Protein AF-A0AAP9HE63-F1 (afdb_monomer)

Solvent-accessible surface area (backbone atoms only — not comparable to full-atom values): 11074 Å² total; per-residue (Å²): 97,45,62,69,58,48,50,55,53,53,49,64,60,42,59,78,78,47,55,75,67,57,44,49,53,55,48,49,55,55,49,51,60,37,47,55,36,36,74,74,71,40,53,52,42,56,36,47,59,72,74,55,56,69,71,56,54,54,48,52,54,28,57,76,70,71,46,82,78,67,48,73,44,79,40,58,64,86,59,75,92,59,86,77,54,71,68,58,52,54,51,49,62,72,43,40,70,57,54,52,52,54,50,50,52,55,50,50,56,51,50,51,52,53,49,52,55,49,50,53,54,51,49,30,51,47,33,29,54,49,10,48,51,33,45,70,48,18,64,53,35,45,74,74,70,66,35,63,66,63,20,53,52,36,35,51,52,10,51,54,35,26,50,53,12,51,55,44,50,51,51,52,53,52,50,54,50,50,41,59,72,70,64,66,41,69,66,59,55,47,44,65,73,46,32,39,84,40,79,40,82,129

Sequence (202 aa):
MNKKQFCTLLENELRLYLSSEEVYKTLNFFKEMIDDRVDEGLSEEQAVSQLGNIDDIVGQILDEHNIKKRQKKLVWRFIPQKTPSAANIIIAILLFPIWITIFSLVASFFLVFISLIFSLVVSVIAFFVGGIALILKAPFYLIYEKNIAYCLDTLGFGFIITGIGLIGIYYLLKSLKKVRKNGWSFKKMFVKVFKKEVYINE

Mean predicted aligned error: 14.4 Å

Radius of gyration: 32.63 Å; Cα contacts (8 Å, |Δi|>4): 141; chains: 1; bounding box: 73×29×93 Å

Foldseek 3Di:
DALVVLLVVLLVQCVVWDDPVVNVVVSVVLSVQLVVVVVVPDHRVVSVVVVPDSVVVSVVVCVVVVHDRFDWDWDFPPDDPDDDDPVVVVVCVVCVVVVVVVVVVVVVVVVVVVVVVVVLVVVLVCLQVVLVVLCVCLVVCCVPVVDPVSSVVSPVSSVVSNVSSVVSVVVVVVVVVVCVVVVVDVVVVCSVVTIDIDTDDD

Organism: NCBI:txid29391

Structure (mmCIF, N/CA/C/O backbone):
data_AF-A0AAP9HE63-F1
#
_entry.id   AF-A0AAP9HE63-F1
#
loop_
_atom_site.group_PDB
_atom_site.id
_atom_site.type_symbol
_atom_site.label_atom_id
_atom_site.label_alt_id
_atom_site.label_comp_id
_atom_site.label_asym_id
_atom_site.label_entity_id
_atom_site.label_seq_id
_atom_site.pdbx_PDB_ins_code
_atom_site.Cartn_x
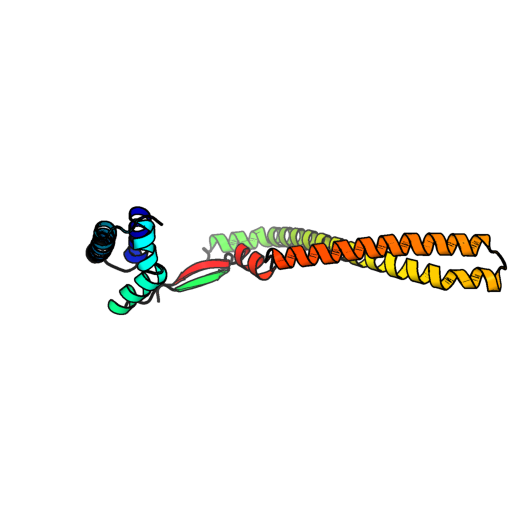_atom_site.Cartn_y
_atom_site.Cartn_z
_atom_site.occupancy
_atom_site.B_iso_or_equiv
_atom_site.auth_seq_id
_atom_site.auth_comp_id
_atom_site.auth_asym_id
_atom_site.auth_atom_id
_atom_site.pdbx_PDB_model_num
ATOM 1 N N . MET A 1 1 ? 5.085 0.912 33.089 1.00 80.56 1 MET A N 1
ATOM 2 C CA . MET A 1 1 ? 3.745 1.495 33.315 1.00 80.56 1 MET A CA 1
ATOM 3 C C . MET A 1 1 ? 3.613 1.680 34.808 1.00 80.56 1 MET A C 1
ATOM 5 O O . MET A 1 1 ? 4.000 0.760 35.511 1.00 80.56 1 MET A O 1
ATOM 9 N N . ASN A 1 2 ? 3.165 2.842 35.281 1.00 87.00 2 ASN A N 1
ATOM 10 C CA . ASN A 1 2 ? 3.036 3.069 36.724 1.00 87.00 2 ASN A CA 1
ATOM 11 C C . ASN A 1 2 ? 1.706 2.521 37.267 1.00 87.00 2 ASN A C 1
ATOM 13 O O . ASN A 1 2 ? 0.801 2.176 36.495 1.00 87.00 2 ASN A O 1
ATOM 17 N N . LYS A 1 3 ? 1.570 2.476 38.594 1.00 86.38 3 LYS A N 1
ATOM 18 C CA . LYS A 1 3 ? 0.388 1.932 39.277 1.00 86.38 3 LYS A CA 1
ATOM 19 C C . LYS A 1 3 ? -0.911 2.614 38.843 1.00 86.38 3 LYS A C 1
ATOM 21 O O . LYS A 1 3 ? -1.901 1.961 38.517 1.00 86.38 3 LYS A O 1
ATOM 26 N N . LYS A 1 4 ? -0.901 3.948 38.773 1.00 87.19 4 LYS A N 1
ATOM 27 C CA . LYS A 1 4 ? -2.078 4.745 38.393 1.00 87.19 4 LYS A CA 1
ATOM 28 C C . LYS A 1 4 ? -2.534 4.449 36.961 1.00 87.19 4 LYS A C 1
ATOM 30 O O . LYS A 1 4 ? -3.732 4.314 36.716 1.00 87.19 4 LYS A O 1
ATOM 35 N N . GLN A 1 5 ? -1.591 4.339 36.025 1.00 87.50 5 GLN A N 1
ATOM 36 C CA . GLN A 1 5 ? -1.863 3.988 34.631 1.00 87.50 5 GLN A CA 1
ATOM 37 C C . GLN A 1 5 ? -2.448 2.580 34.517 1.00 87.50 5 GLN A C 1
ATOM 39 O O . GLN A 1 5 ? -3.432 2.407 33.805 1.00 87.50 5 GLN A O 1
ATOM 44 N N . PHE A 1 6 ? -1.896 1.608 35.251 1.00 89.38 6 PHE A N 1
ATOM 45 C CA . PHE A 1 6 ? -2.408 0.237 35.274 1.00 89.38 6 PHE A CA 1
ATOM 46 C C . PHE A 1 6 ? -3.862 0.182 35.760 1.00 89.38 6 PHE A C 1
ATOM 48 O O . PHE A 1 6 ? -4.725 -0.302 35.032 1.00 89.38 6 PHE A O 1
ATOM 55 N N . CYS A 1 7 ? -4.159 0.754 36.934 1.00 88.25 7 CYS A N 1
ATOM 56 C CA . CYS A 1 7 ? -5.517 0.758 37.487 1.00 88.25 7 CYS A CA 1
ATOM 57 C C . CYS A 1 7 ? -6.516 1.466 36.562 1.00 88.25 7 CYS A C 1
ATOM 59 O O . CYS A 1 7 ? -7.615 0.967 36.355 1.00 88.25 7 CYS A O 1
ATOM 61 N N . THR A 1 8 ? -6.122 2.593 35.957 1.00 89.69 8 THR A N 1
ATOM 62 C CA . THR A 1 8 ? -6.993 3.332 35.026 1.00 89.69 8 THR A CA 1
ATOM 63 C C . THR A 1 8 ? -7.317 2.504 33.779 1.00 89.69 8 THR A C 1
ATOM 65 O O . THR A 1 8 ? -8.440 2.534 33.282 1.00 89.69 8 THR A O 1
ATOM 68 N N . LEU A 1 9 ? -6.339 1.773 33.236 1.00 88.19 9 LEU A N 1
ATOM 69 C CA . LEU A 1 9 ? -6.561 0.907 32.076 1.00 88.19 9 LEU A CA 1
ATOM 70 C C . LEU A 1 9 ? -7.445 -0.292 32.432 1.00 88.19 9 LEU A C 1
ATOM 72 O O . LEU A 1 9 ? -8.407 -0.559 31.716 1.00 88.19 9 LEU A O 1
ATOM 76 N N . LEU A 1 10 ? -7.169 -0.950 33.560 1.00 89.00 10 LEU A N 1
ATOM 77 C CA . LEU A 1 10 ? -7.945 -2.093 34.038 1.00 89.00 10 LEU A CA 1
ATOM 78 C C . LEU A 1 10 ? -9.408 -1.709 34.329 1.00 89.00 10 LEU A C 1
ATOM 80 O O . LEU A 1 10 ? -10.325 -2.418 33.923 1.00 89.00 10 LEU A O 1
ATOM 84 N N . GLU A 1 11 ? -9.639 -0.549 34.950 1.00 89.88 11 GLU A N 1
ATOM 85 C CA . GLU A 1 11 ? -10.981 -0.008 35.206 1.00 89.88 11 GLU A CA 1
ATOM 86 C C . GLU A 1 11 ? -11.766 0.204 33.906 1.00 89.88 11 GLU A C 1
ATOM 88 O O . GLU A 1 11 ? -12.917 -0.222 33.786 1.00 89.88 11 GLU A O 1
ATOM 93 N N . ASN A 1 12 ? -11.136 0.849 32.919 1.00 87.00 12 ASN A N 1
ATOM 94 C CA . ASN A 1 12 ? -11.773 1.157 31.641 1.00 87.00 12 ASN A CA 1
ATOM 95 C C . ASN A 1 12 ? -12.180 -0.102 30.870 1.00 87.00 12 ASN A C 1
ATOM 97 O O . ASN A 1 12 ? -13.211 -0.090 30.194 1.00 87.00 12 ASN A O 1
ATOM 101 N N . GLU A 1 13 ? -11.392 -1.175 30.955 1.00 84.94 13 GLU A N 1
ATOM 102 C CA . GLU A 1 13 ? -11.731 -2.439 30.304 1.00 84.94 13 GLU A CA 1
ATOM 103 C C . GLU A 1 13 ? -12.827 -3.205 31.048 1.00 84.94 13 GLU A C 1
ATOM 105 O O . GLU A 1 13 ? -13.798 -3.625 30.417 1.00 84.94 13 GLU A O 1
ATOM 110 N N . LEU A 1 14 ? -12.723 -3.347 32.374 1.00 86.25 14 LEU A N 1
ATOM 111 C CA . LEU A 1 14 ? -13.665 -4.148 33.166 1.00 86.25 14 LEU A CA 1
ATOM 112 C C . LEU A 1 14 ? -15.054 -3.508 33.278 1.00 86.25 14 LEU A C 1
ATOM 114 O O . LEU A 1 14 ? -16.059 -4.221 33.269 1.00 86.25 14 LEU A O 1
ATOM 118 N N . ARG A 1 15 ? -15.147 -2.172 33.300 1.00 86.44 15 ARG A N 1
ATOM 119 C CA . ARG A 1 15 ? -16.428 -1.443 33.393 1.00 86.44 15 ARG A CA 1
ATOM 120 C C . ARG A 1 15 ? -17.366 -1.685 32.204 1.00 86.44 15 ARG A C 1
ATOM 122 O O . ARG A 1 15 ? -18.558 -1.398 32.283 1.00 86.44 15 ARG A O 1
ATOM 129 N N . LEU A 1 16 ? -16.852 -2.208 31.090 1.00 80.81 16 LEU A N 1
ATOM 130 C CA . LEU A 1 16 ? -17.667 -2.596 29.933 1.00 80.81 16 LEU A CA 1
ATOM 131 C C . LEU A 1 16 ? -18.453 -3.901 30.150 1.00 80.81 16 LEU A C 1
ATOM 133 O O . LEU A 1 16 ? -19.354 -4.195 29.353 1.00 80.81 16 LEU A O 1
ATOM 137 N N . TYR A 1 17 ? -18.096 -4.669 31.183 1.00 78.75 17 TYR A N 1
ATOM 138 C CA . TYR A 1 17 ? -18.541 -6.044 31.397 1.00 78.75 17 TYR A CA 1
ATOM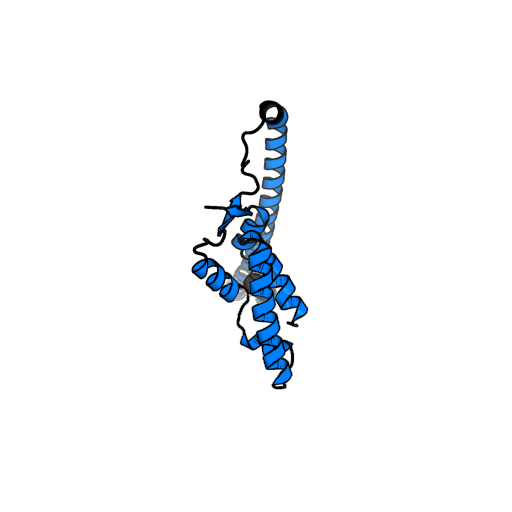 139 C C . TYR A 1 17 ? -19.108 -6.296 32.800 1.00 78.75 17 TYR A C 1
ATOM 141 O O . TYR A 1 17 ? -20.123 -6.977 32.904 1.00 78.75 17 TYR A O 1
ATOM 149 N N . LEU A 1 18 ? -18.484 -5.752 33.850 1.00 83.38 18 LEU A N 1
ATOM 150 C CA . LEU A 1 18 ? -18.857 -5.985 35.250 1.00 83.38 18 LEU A CA 1
ATOM 151 C C . LEU A 1 18 ? -19.574 -4.777 35.872 1.00 83.38 18 LEU A C 1
ATOM 153 O O . LEU A 1 18 ? -19.523 -3.654 35.358 1.00 83.38 18 LEU A O 1
ATOM 157 N N . SER A 1 19 ? -20.235 -5.009 37.007 1.00 85.12 19 SER A N 1
ATOM 158 C CA . SER A 1 19 ? -20.841 -3.944 37.811 1.00 85.12 19 SER A CA 1
ATOM 159 C C . SER A 1 19 ? -19.778 -3.042 38.458 1.00 85.12 19 SER 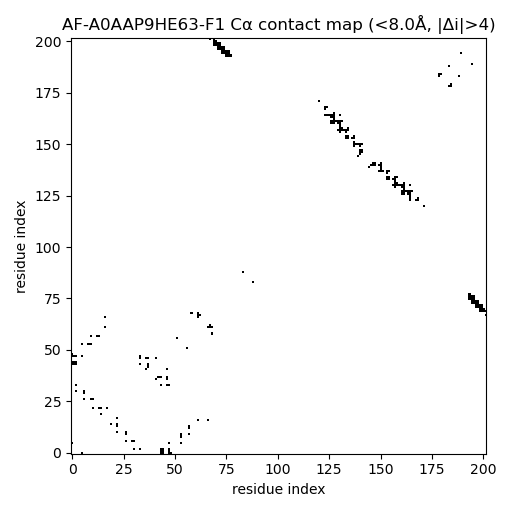A C 1
ATOM 161 O O . SER A 1 19 ? -18.650 -3.462 38.710 1.00 85.12 19 SER A O 1
ATOM 163 N N . SER A 1 20 ? -20.131 -1.791 38.779 1.00 84.81 20 SER A N 1
ATOM 164 C CA . SER A 1 20 ? -19.199 -0.845 39.420 1.00 84.81 20 SER A CA 1
ATOM 165 C C . SER A 1 20 ? -18.621 -1.365 40.743 1.00 84.81 20 SER A C 1
ATOM 167 O O . SER A 1 20 ? -17.493 -1.026 41.092 1.00 84.81 20 SER A O 1
ATOM 169 N N . GLU A 1 21 ? -19.387 -2.176 41.480 1.00 85.44 21 GLU A N 1
ATOM 170 C CA . GLU A 1 21 ? -18.950 -2.758 42.751 1.00 85.44 21 GLU A CA 1
ATOM 171 C C . GLU A 1 21 ? -17.870 -3.827 42.542 1.00 85.44 21 GLU A C 1
ATOM 173 O O . GLU A 1 21 ? -16.843 -3.806 43.218 1.00 85.44 21 GLU A O 1
ATOM 178 N N . GLU A 1 22 ? -18.070 -4.731 41.581 1.00 85.12 22 GLU A N 1
ATOM 179 C CA . GLU A 1 22 ? -17.089 -5.769 41.248 1.00 85.12 22 GLU A CA 1
ATOM 180 C C . GLU A 1 22 ? -15.800 -5.156 40.703 1.00 85.12 22 GLU A C 1
ATOM 182 O O . GLU A 1 22 ? -14.718 -5.503 41.168 1.00 85.12 22 GLU A O 1
ATOM 187 N N . VAL A 1 23 ? -15.909 -4.168 39.806 1.00 88.31 23 VAL A N 1
ATOM 188 C CA . VAL A 1 23 ? -14.747 -3.438 39.276 1.00 88.31 23 VAL A CA 1
ATOM 189 C C . VAL A 1 23 ? -13.927 -2.819 40.409 1.00 88.31 23 VAL A C 1
ATOM 191 O O . VAL A 1 23 ? -12.703 -2.934 40.412 1.00 88.31 23 VAL A O 1
ATOM 194 N N . TYR A 1 24 ? -14.579 -2.198 41.397 1.00 88.75 24 TYR A N 1
ATOM 195 C CA . TYR A 1 24 ? -13.884 -1.605 42.540 1.00 88.75 24 TYR A CA 1
ATOM 196 C C . TYR A 1 24 ? -13.158 -2.658 43.388 1.00 88.75 24 TYR A C 1
ATOM 198 O O . TYR A 1 24 ? -12.002 -2.447 43.760 1.00 88.75 24 TYR A O 1
ATOM 206 N N . LYS A 1 25 ? -13.797 -3.808 43.648 1.00 88.31 25 LYS A N 1
ATOM 207 C CA . LYS A 1 25 ? -13.179 -4.924 44.384 1.00 88.31 25 LYS A CA 1
ATOM 208 C C . LYS A 1 25 ? -11.941 -5.451 43.660 1.00 88.31 25 LYS A C 1
ATOM 210 O O . LYS A 1 25 ? -10.885 -5.569 44.278 1.00 88.31 25 LYS A O 1
ATOM 215 N N . THR A 1 26 ? -12.041 -5.694 42.353 1.00 88.25 26 THR A N 1
ATOM 216 C CA . THR A 1 26 ? -10.908 -6.157 41.541 1.00 88.25 26 THR A CA 1
ATOM 217 C C . THR A 1 26 ? -9.775 -5.128 41.528 1.00 88.25 26 THR A C 1
ATOM 219 O O . THR A 1 26 ? -8.616 -5.480 41.731 1.00 88.25 26 THR A O 1
ATOM 222 N N . LEU A 1 27 ? -10.083 -3.840 41.342 1.00 92.12 27 LEU A N 1
ATOM 223 C CA . LEU A 1 27 ? -9.066 -2.785 41.357 1.00 92.12 27 LEU A CA 1
ATOM 224 C C . LEU A 1 27 ? -8.356 -2.687 42.704 1.00 92.12 27 LEU A C 1
ATOM 226 O O . LEU A 1 27 ? -7.140 -2.506 42.721 1.00 92.12 27 LEU A O 1
ATOM 230 N N . ASN A 1 28 ? -9.089 -2.811 43.814 1.00 91.94 28 ASN A N 1
ATOM 231 C CA . ASN A 1 28 ? -8.493 -2.762 45.143 1.00 91.94 28 ASN A CA 1
ATOM 232 C C . ASN A 1 28 ? -7.562 -3.957 45.389 1.00 91.94 28 ASN A C 1
ATOM 234 O O . ASN A 1 28 ? -6.448 -3.753 45.858 1.00 91.94 28 ASN A O 1
ATOM 238 N N . PHE A 1 29 ? -7.957 -5.161 44.962 1.00 90.38 29 PHE A N 1
ATOM 239 C CA . PHE A 1 29 ? -7.108 -6.355 45.033 1.00 90.38 29 PHE A CA 1
ATOM 240 C C . PHE A 1 29 ? -5.768 -6.162 44.306 1.00 90.38 29 PHE A C 1
ATOM 242 O O . PHE A 1 29 ? -4.704 -6.392 44.876 1.00 90.38 29 PHE A O 1
ATOM 249 N N . PHE A 1 30 ? -5.786 -5.674 43.060 1.00 89.75 30 PHE A N 1
ATOM 250 C CA . PHE A 1 30 ? -4.540 -5.413 42.330 1.00 89.75 30 PHE A CA 1
ATOM 251 C C . PHE A 1 30 ? -3.737 -4.254 42.920 1.00 89.75 30 PHE A C 1
ATOM 253 O O . PHE A 1 30 ? -2.512 -4.254 42.833 1.00 89.75 30 PHE A O 1
ATOM 260 N N . LYS A 1 31 ? -4.408 -3.260 43.507 1.00 91.50 31 LYS A N 1
ATOM 261 C CA . LYS A 1 31 ? -3.753 -2.132 44.165 1.00 91.50 31 LYS A CA 1
ATOM 262 C C . LYS A 1 31 ? -2.944 -2.598 45.376 1.00 91.50 31 LYS A C 1
ATOM 264 O O . LYS A 1 31 ? -1.782 -2.218 45.464 1.00 91.50 31 LYS A O 1
ATOM 269 N N . GLU A 1 32 ? -3.541 -3.432 46.225 1.00 90.38 32 GLU A N 1
ATOM 270 C CA . GLU A 1 32 ? -2.882 -4.059 47.379 1.00 90.38 32 GLU A CA 1
ATOM 271 C C . GLU A 1 32 ? -1.711 -4.930 46.923 1.00 90.38 32 GLU A C 1
ATOM 273 O O . GLU A 1 32 ? -0.591 -4.727 47.368 1.00 90.38 32 GLU A O 1
ATOM 278 N N . MET A 1 33 ? -1.910 -5.775 45.906 1.00 89.38 33 MET A N 1
ATOM 279 C CA . MET A 1 33 ? -0.833 -6.622 45.378 1.00 89.38 33 MET A CA 1
ATOM 280 C C . MET A 1 33 ? 0.368 -5.827 44.828 1.00 89.38 33 MET A C 1
ATOM 282 O O . MET A 1 33 ? 1.493 -6.330 44.796 1.00 89.38 33 MET A O 1
ATOM 286 N N . ILE A 1 34 ? 0.132 -4.628 44.285 1.00 89.75 34 ILE A N 1
ATOM 287 C CA . ILE A 1 34 ? 1.203 -3.735 43.822 1.00 89.75 34 ILE A CA 1
ATOM 288 C C . ILE A 1 34 ? 1.884 -3.078 45.020 1.00 89.75 34 ILE A C 1
ATOM 290 O O . ILE A 1 34 ? 3.108 -3.010 45.026 1.00 89.75 34 ILE A O 1
ATOM 294 N N . ASP A 1 35 ? 1.110 -2.617 46.004 1.00 90.88 35 ASP A N 1
ATOM 295 C CA . ASP A 1 35 ? 1.635 -2.004 47.227 1.00 90.88 35 ASP A CA 1
ATOM 296 C C . ASP A 1 35 ? 2.535 -2.973 48.000 1.00 90.88 35 ASP A C 1
ATOM 298 O O . ASP A 1 35 ? 3.666 -2.609 48.301 1.00 90.88 35 ASP A O 1
ATOM 302 N N . ASP A 1 36 ? 2.124 -4.233 48.163 1.00 92.19 36 ASP A N 1
ATOM 303 C CA . ASP A 1 36 ? 2.931 -5.266 48.824 1.00 92.19 36 ASP A CA 1
ATOM 304 C C . ASP A 1 36 ? 4.309 -5.434 48.157 1.00 92.19 36 ASP A C 1
ATOM 306 O O . ASP A 1 36 ? 5.343 -5.501 48.818 1.00 92.19 36 ASP A O 1
ATOM 310 N N . ARG A 1 37 ? 4.356 -5.432 46.819 1.00 87.25 37 ARG A N 1
ATOM 311 C CA . ARG A 1 37 ? 5.618 -5.548 46.064 1.00 87.25 37 ARG A CA 1
ATOM 312 C C . ARG A 1 37 ? 6.479 -4.291 46.145 1.00 87.25 37 ARG A C 1
ATOM 314 O O . ARG A 1 37 ? 7.704 -4.376 46.066 1.00 87.25 37 ARG A O 1
ATOM 321 N N . VAL A 1 38 ? 5.853 -3.124 46.242 1.00 89.62 38 VAL A N 1
ATOM 322 C CA . VAL A 1 38 ? 6.571 -1.860 46.430 1.00 89.62 38 VAL A CA 1
A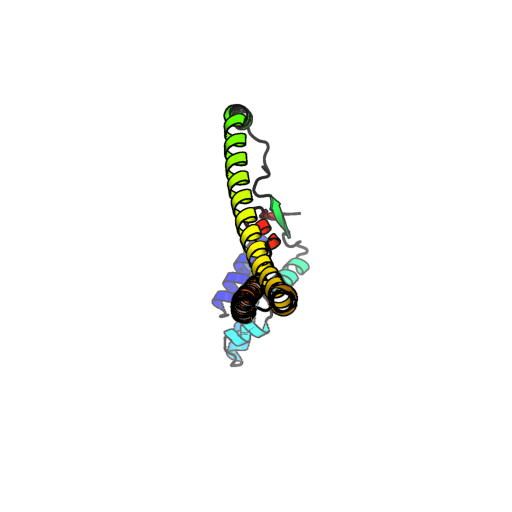TOM 323 C C . VAL A 1 38 ? 7.184 -1.815 47.830 1.00 89.62 38 VAL A C 1
ATOM 325 O O . VAL A 1 38 ? 8.343 -1.425 47.970 1.00 89.62 38 VAL A O 1
ATOM 328 N N . ASP A 1 39 ? 6.460 -2.303 48.836 1.00 88.56 39 ASP A N 1
ATOM 329 C CA . ASP A 1 39 ? 6.941 -2.438 50.212 1.00 88.56 39 ASP A CA 1
ATOM 330 C C . ASP A 1 39 ? 8.088 -3.462 50.330 1.00 88.56 39 ASP A C 1
ATOM 332 O O . ASP A 1 39 ? 9.013 -3.274 51.122 1.00 88.56 39 ASP A O 1
ATOM 336 N N . GLU A 1 40 ? 8.111 -4.489 49.473 1.00 86.19 40 GLU A N 1
ATOM 337 C CA . GLU A 1 40 ? 9.239 -5.424 49.301 1.00 86.19 40 GLU A CA 1
ATOM 338 C C . GLU A 1 40 ? 10.463 -4.810 48.582 1.00 86.19 40 GLU A C 1
ATOM 340 O O . GLU A 1 40 ? 11.497 -5.466 48.423 1.00 86.19 40 GLU A O 1
ATOM 345 N N . GLY A 1 41 ? 10.386 -3.540 48.171 1.00 83.19 41 GLY A N 1
ATOM 346 C CA . GLY A 1 41 ? 11.499 -2.777 47.605 1.00 83.19 41 GLY A CA 1
ATOM 347 C C . GLY A 1 41 ? 11.566 -2.750 46.075 1.00 83.19 41 GLY A C 1
ATOM 348 O O . GLY A 1 41 ? 12.566 -2.275 45.528 1.00 83.19 41 GLY A O 1
ATOM 349 N N . LEU A 1 42 ? 10.538 -3.232 45.364 1.00 86.25 42 LEU A N 1
ATOM 350 C CA . LEU A 1 42 ? 10.439 -3.058 43.911 1.00 86.25 42 LEU A CA 1
ATOM 351 C C . LEU A 1 42 ? 9.930 -1.658 43.548 1.00 86.25 42 LEU A C 1
ATOM 353 O O . LEU A 1 42 ? 9.140 -1.047 44.263 1.00 86.25 42 LEU A O 1
ATOM 357 N N . SER A 1 43 ? 10.334 -1.148 42.382 1.00 87.50 43 SER A N 1
ATOM 358 C CA . SER A 1 43 ? 9.692 0.055 41.839 1.00 87.50 43 SER A CA 1
ATOM 359 C C . SER A 1 43 ? 8.275 -0.266 41.349 1.00 87.50 43 SER A C 1
ATOM 361 O O . SER A 1 43 ? 7.996 -1.395 40.933 1.00 87.50 43 SER A O 1
ATOM 363 N N . GLU A 1 44 ? 7.377 0.726 41.326 1.00 85.69 44 GLU A N 1
ATOM 364 C CA . GLU A 1 44 ? 6.006 0.535 40.826 1.00 85.69 44 GLU A CA 1
ATOM 365 C C . GLU A 1 44 ? 5.984 -0.073 39.414 1.00 85.69 44 GLU A C 1
ATOM 367 O O . GLU A 1 44 ? 5.151 -0.924 39.103 1.00 85.69 44 GLU A O 1
ATOM 372 N N . GLU A 1 45 ? 6.906 0.338 38.540 1.00 85.94 45 GLU A N 1
ATOM 373 C CA . GLU A 1 45 ? 6.974 -0.178 37.175 1.00 85.94 45 GLU A CA 1
ATOM 374 C C . GLU A 1 45 ? 7.384 -1.648 37.129 1.00 85.94 45 GLU A C 1
ATOM 376 O O . GLU A 1 45 ? 6.891 -2.390 36.277 1.00 85.94 45 GLU A O 1
ATOM 381 N N . GLN A 1 46 ? 8.275 -2.065 38.030 1.00 84.75 46 GLN A N 1
ATOM 382 C CA . GLN A 1 46 ? 8.705 -3.453 38.147 1.00 84.75 46 GLN A CA 1
ATOM 383 C C . GLN A 1 46 ? 7.582 -4.318 38.719 1.00 84.75 46 GLN A C 1
ATOM 385 O O . GLN A 1 46 ? 7.283 -5.365 38.142 1.00 84.75 46 GLN A O 1
ATOM 390 N N . ALA A 1 47 ? 6.903 -3.845 39.765 1.00 85.38 47 ALA A N 1
ATOM 391 C CA . ALA A 1 47 ? 5.752 -4.522 40.356 1.00 85.38 47 ALA A CA 1
ATOM 392 C C . ALA A 1 47 ? 4.645 -4.748 39.314 1.00 85.38 47 ALA A C 1
ATOM 394 O O . ALA A 1 47 ? 4.177 -5.871 39.140 1.00 85.38 47 ALA A O 1
ATOM 395 N N . VAL A 1 48 ? 4.298 -3.717 38.534 1.00 86.00 48 VAL A N 1
ATOM 396 C CA . VAL A 1 48 ? 3.310 -3.824 37.447 1.00 86.00 48 VAL A CA 1
ATOM 397 C C . VAL A 1 48 ? 3.785 -4.760 36.333 1.00 86.00 48 VAL A C 1
ATOM 399 O O . VAL A 1 48 ? 2.978 -5.502 35.782 1.00 86.00 48 VAL A O 1
ATOM 402 N N . SER A 1 49 ? 5.080 -4.775 36.000 1.00 84.25 49 SER A N 1
ATOM 403 C CA . SER A 1 49 ? 5.598 -5.681 34.965 1.00 84.25 49 SER A CA 1
ATOM 404 C C . SER A 1 49 ? 5.486 -7.165 35.339 1.00 84.25 49 SER A C 1
ATOM 406 O O . SER A 1 49 ? 5.331 -8.001 34.451 1.00 84.25 49 SER A O 1
ATOM 408 N N . GLN A 1 50 ? 5.517 -7.494 36.636 1.00 86.00 50 GLN A N 1
ATOM 409 C CA . GLN A 1 50 ? 5.409 -8.872 37.127 1.00 86.00 50 GLN A CA 1
ATOM 410 C C . GLN A 1 50 ? 3.977 -9.417 37.102 1.00 86.00 50 GLN A C 1
ATOM 412 O O . GLN A 1 50 ? 3.793 -10.631 37.077 1.00 86.00 50 GLN A O 1
ATOM 417 N N . LEU A 1 51 ? 2.969 -8.541 37.081 1.00 82.75 51 LEU A N 1
ATOM 418 C CA . LEU A 1 51 ? 1.557 -8.933 37.009 1.00 82.75 51 LEU A CA 1
ATOM 419 C C . LEU A 1 51 ? 1.158 -9.508 35.645 1.00 82.75 51 LEU A C 1
ATOM 421 O O . LEU A 1 51 ? 0.133 -10.175 35.539 1.00 82.75 51 LEU A O 1
ATOM 425 N N . GLY A 1 52 ? 1.961 -9.265 34.608 1.00 82.44 52 GLY A N 1
ATOM 426 C CA . GLY A 1 52 ? 1.670 -9.692 33.244 1.00 82.44 52 GLY A CA 1
ATOM 427 C C . GLY A 1 52 ? 0.878 -8.655 32.446 1.00 82.44 52 GLY A C 1
ATOM 428 O O . GLY A 1 52 ? 0.874 -7.460 32.748 1.00 82.44 52 GLY A O 1
ATOM 429 N N . ASN A 1 53 ? 0.258 -9.104 31.356 1.00 85.31 53 ASN A N 1
ATOM 430 C CA . ASN A 1 53 ? -0.473 -8.230 30.446 1.00 85.31 53 ASN A CA 1
ATOM 431 C C . ASN A 1 53 ? -1.906 -7.986 30.951 1.00 85.31 53 ASN A C 1
ATOM 433 O O . ASN A 1 53 ? -2.603 -8.924 31.328 1.00 85.31 53 ASN A O 1
ATOM 437 N N . ILE A 1 54 ? -2.367 -6.732 30.891 1.00 84.69 54 ILE A N 1
ATOM 438 C CA . ILE A 1 54 ? -3.736 -6.341 31.268 1.00 84.69 54 ILE A CA 1
ATOM 439 C C . ILE A 1 54 ? -4.774 -7.157 30.490 1.00 84.69 54 ILE A C 1
ATOM 441 O O . ILE A 1 54 ? -5.753 -7.600 31.078 1.00 84.69 54 ILE A O 1
ATOM 445 N N . ASP A 1 55 ? -4.542 -7.405 29.198 1.00 81.81 55 ASP A N 1
ATOM 446 C CA . ASP A 1 55 ? -5.466 -8.176 28.358 1.00 81.81 55 ASP A CA 1
ATOM 447 C C . ASP A 1 55 ? -5.701 -9.606 28.871 1.00 81.81 55 ASP A C 1
ATOM 449 O O . ASP A 1 55 ? -6.821 -10.116 28.759 1.00 81.81 55 ASP A O 1
ATOM 453 N N . ASP A 1 56 ? -4.656 -10.227 29.429 1.00 84.62 56 ASP A N 1
ATOM 454 C CA . ASP A 1 56 ? -4.695 -11.588 29.970 1.00 84.62 56 ASP A CA 1
ATOM 455 C C . ASP A 1 56 ? -5.410 -11.596 31.325 1.00 84.62 56 ASP A C 1
ATOM 457 O O . ASP A 1 56 ? -6.272 -12.440 31.559 1.00 84.62 56 ASP A O 1
ATOM 461 N N . ILE A 1 57 ? -5.119 -10.606 32.179 1.00 86.62 57 ILE A N 1
ATOM 462 C CA . ILE A 1 57 ? -5.797 -10.398 33.467 1.00 86.62 57 ILE A CA 1
ATOM 463 C C . ILE A 1 57 ? -7.301 -10.189 33.250 1.00 86.62 57 ILE A C 1
ATOM 465 O O . ILE A 1 57 ? -8.124 -10.838 33.890 1.00 86.62 57 ILE A O 1
ATOM 469 N N . VAL A 1 58 ? -7.675 -9.320 32.307 1.00 85.25 58 VAL A N 1
ATOM 470 C CA . VAL A 1 58 ? -9.077 -9.078 31.942 1.00 85.25 58 VAL A CA 1
ATOM 471 C C . VAL A 1 58 ? -9.718 -10.347 31.385 1.00 85.25 58 VAL A C 1
ATOM 473 O O . VAL A 1 58 ? -10.861 -10.635 31.719 1.00 85.25 58 VAL A O 1
ATOM 476 N N . GLY A 1 59 ? -8.998 -11.124 30.570 1.00 82.38 59 GLY A N 1
ATOM 477 C CA . GLY A 1 59 ? -9.473 -12.422 30.084 1.00 82.38 59 GLY A CA 1
ATOM 478 C C . GLY A 1 59 ? -9.805 -13.389 31.222 1.00 82.38 59 GLY A C 1
ATOM 479 O O . GLY A 1 59 ? -10.911 -13.914 31.257 1.00 82.38 59 GLY A O 1
ATOM 480 N N . GLN A 1 60 ? -8.893 -13.547 32.184 1.00 84.81 60 GLN A N 1
ATOM 481 C CA . GLN A 1 60 ? -9.075 -14.436 33.336 1.00 84.81 60 GLN A CA 1
ATOM 482 C C . GLN A 1 60 ? -10.263 -14.026 34.214 1.00 84.81 60 GLN A C 1
ATOM 484 O O . GLN A 1 60 ? -11.071 -14.877 34.573 1.00 84.81 60 GLN A O 1
ATOM 489 N N . ILE A 1 61 ? -10.408 -12.729 34.510 1.00 86.56 61 ILE A N 1
ATOM 490 C CA . ILE A 1 61 ? -11.540 -12.213 35.299 1.00 86.56 61 ILE A CA 1
ATOM 491 C C . ILE A 1 61 ? -12.860 -12.474 34.563 1.00 86.56 61 ILE A C 1
ATOM 493 O O . ILE A 1 61 ? -13.838 -12.921 35.154 1.00 86.56 61 ILE A O 1
ATOM 497 N N . LEU A 1 62 ? -12.908 -12.211 33.257 1.00 84.38 62 LEU A N 1
ATOM 498 C CA . LEU A 1 62 ? -14.116 -12.451 32.470 1.00 84.38 62 LEU A CA 1
ATOM 499 C C . LEU A 1 62 ? -14.475 -13.943 32.406 1.00 84.38 62 LEU A C 1
ATOM 501 O O . LEU A 1 62 ? -15.655 -14.270 32.521 1.00 84.38 62 LEU A O 1
ATOM 505 N N . ASP A 1 63 ? -13.486 -14.831 32.288 1.00 83.62 63 ASP A N 1
ATOM 506 C CA . ASP A 1 63 ? -13.691 -16.283 32.311 1.00 83.62 63 ASP A CA 1
ATOM 507 C C . ASP A 1 63 ? -14.223 -16.762 33.675 1.00 83.62 63 ASP A C 1
ATOM 509 O O . ASP A 1 63 ? -15.169 -17.550 33.714 1.00 83.62 63 ASP A O 1
ATOM 513 N N . GLU A 1 64 ? -13.700 -16.236 34.789 1.00 84.38 64 GLU A N 1
ATOM 514 C CA . GLU A 1 64 ? -14.190 -16.532 36.147 1.00 84.38 64 GLU A CA 1
ATOM 515 C C . GLU A 1 64 ? -15.657 -16.109 36.332 1.00 84.38 64 GLU A C 1
ATOM 517 O O . GLU A 1 64 ? -16.469 -16.843 36.900 1.00 84.38 64 GLU A O 1
ATOM 522 N N . HIS A 1 65 ? -16.033 -14.965 35.757 1.00 80.19 65 HIS A N 1
ATOM 523 C CA . HIS A 1 65 ? -17.410 -14.473 35.752 1.00 80.19 65 HIS A CA 1
ATOM 524 C C . HIS A 1 65 ? -18.294 -15.091 34.643 1.00 80.19 65 HIS A C 1
ATOM 526 O O . HIS A 1 65 ? -19.468 -14.732 34.534 1.00 80.19 65 HIS A O 1
ATOM 532 N N . ASN A 1 66 ? -17.786 -16.032 33.831 1.00 75.44 66 ASN A N 1
ATOM 533 C CA . ASN A 1 66 ? -18.466 -16.612 32.657 1.00 75.44 66 ASN A CA 1
ATOM 534 C C . ASN A 1 66 ? -18.960 -15.566 31.628 1.00 75.44 66 ASN A C 1
ATOM 536 O O . ASN A 1 66 ? -19.945 -15.783 30.913 1.00 75.44 66 ASN A O 1
ATOM 540 N N . ILE A 1 67 ? -18.286 -14.418 31.530 1.00 76.25 67 ILE A N 1
ATOM 541 C CA . ILE A 1 67 ? -18.627 -13.329 30.612 1.00 76.25 67 ILE A CA 1
ATOM 542 C C . ILE A 1 67 ? -17.801 -13.473 29.332 1.00 76.25 67 ILE A C 1
ATOM 544 O O . ILE A 1 67 ? -16.580 -13.355 29.334 1.00 76.25 67 ILE A O 1
ATOM 548 N N . LYS A 1 68 ? -18.460 -13.640 28.182 1.00 70.31 68 LYS A N 1
ATOM 549 C CA . LYS A 1 68 ? -17.758 -13.628 26.892 1.00 70.31 68 LYS A CA 1
ATOM 550 C C . LYS A 1 68 ? -17.230 -12.222 26.573 1.00 70.31 68 LYS A C 1
ATOM 552 O O . LYS A 1 68 ? -18.002 -11.264 26.482 1.00 70.31 68 LYS A O 1
ATOM 557 N N . LYS A 1 69 ? -15.919 -12.096 26.329 1.00 66.62 69 LYS A N 1
ATOM 558 C CA . LYS A 1 69 ? -15.287 -10.843 25.865 1.00 66.62 69 LYS A CA 1
ATOM 559 C C . LYS A 1 69 ? -15.954 -10.395 24.554 1.00 66.62 69 LYS A C 1
ATOM 561 O O . LYS A 1 69 ? -16.098 -11.190 23.623 1.00 66.62 69 LYS A O 1
ATOM 566 N N . ARG A 1 70 ? -16.355 -9.118 24.453 1.00 64.06 70 ARG A N 1
ATOM 567 C CA . ARG A 1 70 ? -16.984 -8.574 23.234 1.00 64.06 70 ARG A CA 1
ATOM 568 C C . ARG A 1 70 ? -15.993 -8.691 22.093 1.00 64.06 70 ARG A C 1
ATOM 570 O O . ARG A 1 70 ? -14.923 -8.078 22.115 1.00 64.06 70 ARG A O 1
ATOM 577 N N . GLN A 1 71 ? -16.362 -9.443 21.068 1.00 61.84 71 GLN A N 1
ATOM 578 C CA . GLN A 1 71 ? -15.500 -9.610 19.913 1.00 61.84 71 GLN A CA 1
ATOM 579 C C . GLN A 1 71 ? -15.583 -8.368 19.023 1.00 61.84 71 GLN A C 1
ATOM 581 O O . GLN A 1 71 ? -16.660 -7.895 18.646 1.00 61.84 71 GLN A O 1
ATOM 586 N N . LYS A 1 72 ? -14.419 -7.825 18.660 1.00 64.81 72 LYS A N 1
ATOM 587 C CA . LYS A 1 72 ? -14.321 -6.763 17.658 1.00 64.81 72 LYS A CA 1
ATOM 588 C C . LYS A 1 72 ? -14.408 -7.390 16.273 1.00 64.81 72 LYS A C 1
ATOM 590 O O . LYS A 1 72 ? -13.515 -8.132 15.866 1.00 64.81 72 LYS A O 1
ATOM 595 N N . LYS A 1 73 ? -15.446 -7.052 15.510 1.00 72.62 73 LYS A N 1
ATOM 596 C CA . LYS A 1 73 ? -15.553 -7.442 14.100 1.00 72.62 73 LYS A CA 1
ATOM 597 C C . LYS A 1 73 ? -15.273 -6.244 13.207 1.00 72.62 73 LYS A C 1
ATOM 599 O O . LYS A 1 73 ? -15.814 -5.155 13.396 1.00 72.62 73 LYS A O 1
ATOM 604 N N . LEU A 1 74 ? -14.445 -6.457 12.188 1.00 70.62 74 LEU A N 1
ATOM 605 C CA . LEU A 1 74 ? -14.233 -5.478 11.127 1.00 70.62 74 LEU A CA 1
ATOM 606 C C . LEU A 1 74 ? -15.397 -5.537 10.141 1.00 70.62 74 LEU A C 1
ATOM 608 O O . LEU A 1 74 ? -15.527 -6.504 9.384 1.00 70.62 74 LEU A O 1
ATOM 612 N N . VAL A 1 75 ? -16.212 -4.485 10.113 1.00 75.19 75 VAL A N 1
ATOM 613 C CA . VAL A 1 75 ? -17.341 -4.368 9.184 1.00 75.19 75 VAL A CA 1
ATOM 614 C C . VAL A 1 75 ? -17.086 -3.248 8.183 1.00 75.19 75 VAL A C 1
ATOM 616 O O . VAL A 1 75 ? -16.424 -2.258 8.491 1.00 75.19 75 VAL A O 1
ATOM 619 N N . TRP A 1 76 ? -17.587 -3.403 6.959 1.00 70.94 76 TRP A N 1
ATOM 620 C CA . TRP A 1 76 ? -17.453 -2.392 5.915 1.00 70.94 76 TRP A CA 1
ATOM 621 C C . TRP A 1 76 ? -18.097 -1.073 6.344 1.00 70.94 76 TRP A C 1
ATOM 623 O O . TRP A 1 76 ? -19.258 -1.028 6.746 1.00 70.94 76 TRP A O 1
ATOM 633 N N . ARG A 1 77 ? -17.333 0.015 6.243 1.00 72.00 77 ARG A N 1
ATOM 634 C CA . ARG A 1 77 ? -17.723 1.355 6.692 1.00 72.00 77 ARG A CA 1
ATOM 635 C C . ARG A 1 77 ? -18.899 1.925 5.896 1.00 72.00 77 ARG A C 1
ATOM 637 O O . ARG A 1 77 ? -19.671 2.703 6.444 1.00 72.00 77 ARG A O 1
ATOM 644 N N . PHE A 1 78 ? -19.019 1.510 4.638 1.00 64.75 78 PHE A N 1
ATOM 645 C CA . PHE A 1 78 ? -20.002 2.001 3.674 1.00 64.75 78 PHE A CA 1
ATOM 646 C C . PHE A 1 78 ? -21.269 1.146 3.593 1.00 64.75 78 PHE A C 1
ATOM 648 O O . PHE A 1 78 ? -22.199 1.524 2.890 1.00 64.75 78 PHE A O 1
ATOM 655 N N . ILE A 1 79 ? -21.326 0.012 4.301 1.00 61.44 79 ILE A N 1
ATOM 656 C CA . ILE A 1 79 ? -22.551 -0.786 4.367 1.00 61.44 79 ILE A CA 1
ATOM 657 C C . ILE A 1 79 ? -23.437 -0.187 5.467 1.00 61.44 79 ILE A C 1
ATOM 659 O O . ILE A 1 79 ? -23.021 -0.163 6.634 1.00 61.44 79 ILE A O 1
ATOM 663 N N . PRO A 1 80 ? -24.635 0.322 5.128 1.00 62.72 80 PRO A N 1
ATOM 664 C CA . PRO A 1 80 ? -25.555 0.840 6.124 1.00 62.72 80 PRO A CA 1
ATOM 665 C C . PRO A 1 80 ? -26.018 -0.307 7.031 1.00 62.72 80 PRO A C 1
ATOM 667 O O . PRO A 1 80 ? -26.565 -1.302 6.575 1.00 62.72 80 PRO A O 1
ATOM 670 N N . GLN A 1 81 ? -25.782 -0.159 8.335 1.00 63.88 81 GLN A N 1
ATOM 671 C CA . GLN A 1 81 ? -26.212 -1.113 9.373 1.00 63.88 81 GLN A CA 1
ATOM 672 C C . GLN A 1 81 ? -27.692 -0.938 9.754 1.00 63.88 81 GLN A C 1
ATOM 674 O O . GLN A 1 81 ? -28.241 -1.717 10.523 1.00 63.88 81 GLN A O 1
ATOM 679 N N . LYS A 1 82 ? -28.324 0.131 9.261 1.00 68.50 82 LYS A N 1
ATOM 680 C CA . LYS A 1 82 ? -29.727 0.472 9.494 1.00 68.50 82 LYS A CA 1
ATOM 681 C C . LYS A 1 82 ? -30.435 0.565 8.152 1.00 68.50 82 LYS A C 1
ATOM 683 O O . LYS A 1 82 ? -29.825 0.988 7.169 1.00 68.50 82 LYS A O 1
ATOM 688 N N . THR A 1 83 ? -31.716 0.214 8.125 1.00 70.19 83 THR A N 1
ATOM 689 C CA . THR A 1 83 ? -32.565 0.386 6.944 1.00 70.19 83 THR A CA 1
ATOM 690 C C . THR A 1 83 ? -32.555 1.857 6.519 1.00 70.19 83 THR A C 1
ATOM 692 O O . THR A 1 83 ? -32.831 2.726 7.355 1.00 70.19 83 THR A O 1
ATOM 695 N N . PRO A 1 84 ? -32.201 2.176 5.262 1.00 71.69 84 PRO A N 1
ATOM 696 C CA . PRO A 1 84 ? -32.221 3.554 4.798 1.00 71.69 84 PRO A CA 1
ATOM 697 C C . PRO A 1 84 ? -33.657 4.089 4.837 1.00 71.69 84 PRO A C 1
ATOM 699 O O . PRO A 1 84 ? -34.592 3.409 4.420 1.00 71.69 84 PRO A O 1
ATOM 702 N N . SER A 1 85 ? -33.833 5.311 5.345 1.00 78.75 85 SER A N 1
ATOM 703 C CA . SER A 1 85 ? -35.121 6.010 5.276 1.00 78.75 85 SER A CA 1
ATOM 704 C C . SER A 1 85 ? -35.540 6.189 3.813 1.00 78.75 85 SER A C 1
ATOM 706 O O . SER A 1 85 ? -34.684 6.442 2.961 1.00 78.75 85 SER A O 1
ATOM 708 N N . ALA A 1 86 ? -36.842 6.108 3.523 1.00 81.81 86 ALA A N 1
ATOM 709 C CA . ALA A 1 86 ? -37.390 6.282 2.174 1.00 81.81 86 ALA A CA 1
ATOM 710 C C . ALA A 1 86 ? -36.908 7.587 1.507 1.00 81.81 86 ALA A C 1
ATOM 712 O O . ALA A 1 86 ? -36.600 7.601 0.317 1.00 81.81 86 ALA A O 1
ATOM 713 N N . ALA A 1 87 ? -36.726 8.655 2.292 1.00 81.12 87 ALA A N 1
ATOM 714 C CA . ALA A 1 87 ? -36.173 9.922 1.815 1.00 81.12 87 ALA A CA 1
ATOM 715 C C . ALA A 1 87 ? -34.741 9.784 1.262 1.00 81.12 87 ALA A C 1
ATOM 717 O O . ALA A 1 87 ? -34.431 10.323 0.203 1.00 81.12 87 ALA A O 1
ATOM 718 N N . ASN A 1 88 ? -33.877 9.008 1.924 1.00 81.62 88 ASN A N 1
ATOM 719 C CA . ASN A 1 88 ? -32.501 8.787 1.468 1.00 81.62 88 ASN A CA 1
ATOM 720 C C . ASN A 1 88 ? -32.458 7.978 0.169 1.00 81.62 88 ASN A C 1
ATOM 722 O O . ASN A 1 88 ? -31.572 8.193 -0.652 1.00 81.62 88 ASN A O 1
ATOM 726 N N . ILE A 1 89 ? -33.413 7.063 -0.021 1.00 82.12 89 ILE A N 1
ATOM 727 C CA . ILE A 1 89 ? -33.538 6.281 -1.255 1.00 82.12 89 ILE A CA 1
ATOM 728 C C . ILE A 1 89 ? -33.932 7.199 -2.417 1.00 82.12 89 ILE A C 1
ATOM 730 O O . ILE A 1 89 ? -33.292 7.160 -3.464 1.00 82.12 89 ILE A O 1
ATOM 734 N N . ILE A 1 90 ? -34.922 8.075 -2.221 1.00 85.44 90 ILE A N 1
ATOM 735 C CA . ILE A 1 90 ? -35.358 9.040 -3.244 1.00 85.44 90 ILE A CA 1
ATOM 736 C C . ILE A 1 90 ? -34.208 9.987 -3.623 1.00 85.44 90 ILE A C 1
ATOM 738 O O . ILE A 1 90 ? -33.938 10.187 -4.805 1.00 85.44 90 ILE A O 1
ATOM 742 N N . ILE A 1 91 ? -33.480 10.512 -2.631 1.00 84.94 91 ILE A N 1
ATOM 743 C CA . ILE A 1 91 ? -32.299 11.361 -2.850 1.00 84.94 91 ILE A CA 1
ATOM 744 C C . ILE A 1 91 ? -31.212 10.592 -3.616 1.00 84.94 91 ILE A C 1
ATOM 746 O O . ILE A 1 91 ? -30.633 11.120 -4.561 1.00 84.94 91 ILE A O 1
ATOM 750 N N . ALA A 1 92 ? -30.946 9.333 -3.261 1.00 83.56 92 ALA A N 1
ATOM 751 C CA . ALA A 1 92 ? -29.949 8.519 -3.952 1.00 83.56 92 ALA A CA 1
ATOM 752 C C . ALA A 1 92 ? -30.310 8.266 -5.425 1.00 83.56 92 ALA A C 1
ATOM 754 O O . ALA A 1 92 ? -29.425 8.326 -6.276 1.00 83.56 92 ALA A O 1
ATOM 755 N N . ILE A 1 93 ? -31.592 8.032 -5.728 1.00 83.94 93 ILE A N 1
ATOM 756 C CA . ILE A 1 93 ? -32.087 7.860 -7.102 1.00 83.94 93 ILE A CA 1
ATOM 757 C C . ILE A 1 93 ? -31.941 9.166 -7.889 1.00 83.94 93 ILE A C 1
ATOM 759 O O . ILE A 1 93 ? -31.448 9.151 -9.014 1.00 83.94 93 ILE A O 1
ATOM 763 N N . LEU A 1 94 ? -32.302 10.304 -7.290 1.00 86.12 94 LEU A N 1
ATOM 764 C CA . LEU A 1 94 ? -32.206 11.608 -7.948 1.00 86.12 94 LEU A CA 1
ATOM 765 C C . LEU A 1 94 ? -30.748 12.008 -8.234 1.00 86.12 94 LEU A C 1
ATOM 767 O O . LEU A 1 94 ? -30.447 12.554 -9.292 1.00 86.12 94 LEU A O 1
ATOM 771 N N . LEU A 1 95 ? -29.829 11.701 -7.312 1.00 86.50 95 LEU A N 1
ATOM 772 C CA . LEU A 1 95 ? -28.396 11.963 -7.471 1.00 86.50 95 LEU A CA 1
ATOM 773 C C . LEU A 1 95 ? -27.639 10.838 -8.190 1.00 86.50 95 LEU A C 1
ATOM 775 O O . LEU A 1 95 ? -26.425 10.948 -8.358 1.00 86.50 95 LEU A O 1
ATOM 779 N N . PHE A 1 96 ? -28.307 9.775 -8.645 1.00 85.44 96 PHE A N 1
ATOM 780 C CA . PHE A 1 96 ? -27.669 8.656 -9.348 1.00 85.44 96 PHE A CA 1
ATOM 781 C C . PHE A 1 96 ? -26.735 9.089 -10.499 1.00 85.44 96 PHE A C 1
ATOM 783 O O . PHE A 1 96 ? -25.612 8.576 -10.561 1.00 85.44 96 PHE A O 1
ATOM 790 N N . PRO A 1 97 ? -27.089 10.090 -11.337 1.00 87.38 97 PRO A N 1
ATOM 791 C CA . PRO A 1 97 ? -26.185 10.592 -12.374 1.00 87.38 97 PRO A CA 1
ATOM 792 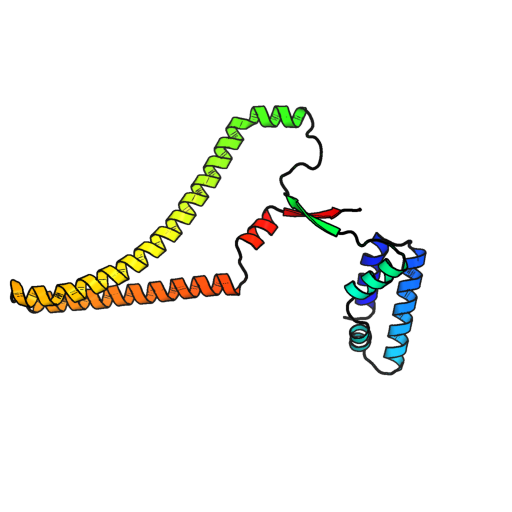C C . PRO A 1 97 ? -24.887 11.188 -11.807 1.00 87.38 97 PRO A C 1
ATOM 794 O O . PRO A 1 97 ? -23.817 11.005 -12.381 1.00 87.38 97 PRO A O 1
ATOM 797 N N . ILE A 1 98 ? -24.961 11.863 -10.655 1.00 89.00 98 ILE A N 1
ATOM 798 C CA . ILE A 1 98 ? -23.817 12.497 -9.983 1.00 89.00 98 ILE A CA 1
ATOM 799 C C . ILE A 1 98 ? -22.908 11.437 -9.347 1.00 89.00 98 ILE A C 1
ATOM 801 O O . ILE A 1 98 ? -21.684 11.552 -9.382 1.00 89.00 98 ILE A O 1
ATOM 805 N N . TRP A 1 99 ? -23.479 10.362 -8.799 1.00 84.94 99 TRP A N 1
ATOM 806 C CA . TRP A 1 99 ? -22.687 9.256 -8.256 1.00 84.94 99 TRP A CA 1
ATOM 807 C C . TRP A 1 99 ? -21.837 8.577 -9.335 1.00 84.94 99 TRP A C 1
ATOM 809 O O . TRP A 1 99 ? -20.668 8.275 -9.089 1.00 84.94 99 TRP A O 1
ATOM 819 N N . ILE A 1 100 ? -22.391 8.390 -10.540 1.00 88.94 100 ILE A N 1
ATOM 820 C CA . ILE A 1 100 ? -21.661 7.808 -11.675 1.00 88.94 100 ILE A CA 1
ATOM 821 C C . ILE A 1 100 ? -20.505 8.713 -12.105 1.00 88.94 100 ILE A C 1
ATOM 823 O O . ILE A 1 100 ? -19.398 8.220 -12.326 1.00 88.94 100 ILE A O 1
ATOM 827 N N . THR A 1 101 ? -20.721 10.028 -12.198 1.00 91.69 101 THR A N 1
ATOM 828 C CA . THR A 1 101 ? -19.659 10.954 -12.622 1.00 91.69 101 THR A CA 1
ATOM 829 C C . THR A 1 101 ? -18.530 11.031 -11.599 1.00 91.69 101 THR A C 1
ATOM 831 O O . THR A 1 101 ? -17.363 10.967 -11.985 1.00 91.69 101 THR A O 1
ATOM 834 N N . ILE A 1 102 ? -18.843 11.072 -10.299 1.00 89.25 102 ILE A N 1
ATOM 835 C CA . ILE A 1 102 ? -17.832 11.037 -9.231 1.00 89.25 102 ILE A CA 1
ATOM 836 C C . ILE A 1 102 ? -17.052 9.719 -9.270 1.00 89.25 102 ILE A C 1
ATOM 838 O O . ILE A 1 102 ? -15.822 9.730 -9.198 1.00 89.25 102 ILE A O 1
ATOM 842 N N . PHE A 1 103 ? -17.740 8.584 -9.418 1.00 88.25 103 PHE A N 1
ATOM 843 C CA . PHE A 1 103 ? -17.084 7.281 -9.512 1.00 88.25 103 PHE A CA 1
ATOM 844 C C . PHE A 1 103 ? -16.146 7.210 -10.720 1.00 88.25 103 PHE A C 1
ATOM 846 O O . PHE A 1 103 ? -14.988 6.816 -10.579 1.00 88.25 103 PHE A O 1
ATOM 853 N N . SER A 1 104 ? -16.618 7.655 -11.887 1.00 91.88 104 SER A N 1
ATOM 854 C CA . SER A 1 104 ? -15.811 7.711 -13.103 1.00 91.88 104 SER A CA 1
ATOM 855 C C . SER A 1 104 ? -14.589 8.610 -12.928 1.00 91.88 104 SER A C 1
ATOM 857 O O . SER A 1 104 ? -13.504 8.237 -13.362 1.00 91.88 104 SER A O 1
ATOM 859 N N . LEU A 1 105 ? -14.732 9.768 -12.280 1.00 93.25 105 LEU A N 1
ATOM 860 C CA . LEU A 1 105 ? -13.626 10.692 -12.038 1.00 93.25 105 LEU A CA 1
ATOM 861 C C . LEU A 1 105 ? -12.539 10.044 -11.169 1.00 93.25 105 LEU A C 1
ATOM 863 O O . LEU A 1 105 ? -11.360 10.062 -11.522 1.00 93.25 105 LEU A O 1
ATOM 867 N N . VAL A 1 106 ? -12.936 9.426 -10.053 1.00 91.19 106 VAL A N 1
ATOM 868 C CA . VAL A 1 106 ? -12.009 8.738 -9.141 1.00 91.19 106 VAL A CA 1
ATOM 869 C C . VAL A 1 106 ? -11.329 7.557 -9.836 1.00 91.19 106 VAL A C 1
ATOM 871 O O . VAL A 1 106 ? -10.117 7.380 -9.698 1.00 91.19 106 VAL A O 1
ATOM 874 N N . ALA A 1 107 ? -12.080 6.775 -10.616 1.00 90.62 107 ALA A N 1
ATOM 875 C CA . ALA A 1 107 ? -11.535 5.670 -11.396 1.00 90.62 107 ALA A CA 1
ATOM 876 C C . ALA A 1 107 ? -10.498 6.157 -12.420 1.00 90.62 107 ALA A C 1
ATOM 878 O O . ALA A 1 107 ? -9.414 5.580 -12.506 1.00 90.62 107 ALA A O 1
ATOM 879 N N . SER A 1 108 ? -10.774 7.254 -13.129 1.00 94.31 108 SER A N 1
ATOM 880 C CA . SER A 1 108 ? -9.834 7.856 -14.078 1.00 94.31 108 SER A CA 1
ATOM 881 C C . SER A 1 108 ? -8.535 8.295 -13.404 1.00 94.31 108 SER A C 1
ATOM 883 O O . SER A 1 108 ? -7.457 7.954 -13.884 1.00 94.31 108 SER A O 1
ATOM 885 N N . PHE A 1 109 ? -8.602 8.983 -12.260 1.00 92.12 109 PHE A N 1
ATOM 886 C CA . PHE A 1 109 ? -7.393 9.365 -11.518 1.00 92.12 109 PHE A CA 1
ATOM 887 C C . PHE A 1 109 ? -6.584 8.151 -11.055 1.00 92.12 109 PHE A C 1
ATOM 889 O O . PHE A 1 109 ? -5.355 8.149 -11.152 1.00 92.12 109 PHE A O 1
ATOM 896 N N . PHE A 1 110 ? -7.261 7.100 -10.590 1.00 88.25 110 PHE A N 1
ATOM 897 C CA . PHE A 1 110 ? -6.601 5.857 -10.205 1.00 88.25 110 PHE A CA 1
ATOM 898 C C . PHE A 1 110 ? -5.908 5.182 -11.400 1.00 88.25 110 PHE A C 1
ATOM 900 O O . PHE A 1 110 ? -4.767 4.730 -11.276 1.00 88.25 110 PHE A O 1
ATOM 907 N N . LEU A 1 111 ? -6.557 5.170 -12.568 1.00 93.12 111 LEU A N 1
ATOM 908 C CA . LEU A 1 111 ? -5.992 4.636 -13.808 1.00 93.12 111 LEU A CA 1
ATOM 909 C C . LEU A 1 111 ? -4.782 5.443 -14.303 1.00 93.12 111 LEU A C 1
ATOM 911 O O . LEU A 1 111 ? -3.772 4.865 -14.704 1.00 93.12 111 LEU A O 1
ATOM 915 N N . VAL A 1 112 ? -4.833 6.772 -14.223 1.00 95.44 112 VAL A N 1
ATOM 916 C CA . VAL A 1 112 ? -3.680 7.628 -14.546 1.00 95.44 112 VAL A CA 1
ATOM 917 C C . VAL A 1 112 ? -2.512 7.319 -13.611 1.00 95.44 112 VAL A C 1
ATOM 919 O O . VAL A 1 112 ? -1.377 7.168 -14.062 1.00 95.44 112 VAL A O 1
ATOM 922 N N . PHE A 1 113 ? -2.784 7.153 -12.316 1.00 88.44 113 PHE A N 1
ATOM 923 C CA . PHE A 1 113 ? -1.751 6.851 -11.332 1.00 88.44 113 PHE A CA 1
ATOM 924 C C . PHE A 1 113 ? -1.080 5.491 -11.580 1.00 88.44 113 PHE A C 1
ATOM 926 O O . PHE A 1 113 ? 0.150 5.405 -11.571 1.00 88.44 113 PHE A O 1
ATOM 933 N N . ILE A 1 114 ? -1.855 4.432 -11.855 1.00 89.75 114 ILE A N 1
ATOM 934 C CA . ILE A 1 114 ? -1.276 3.116 -12.175 1.00 89.75 114 ILE A CA 1
ATOM 935 C C . ILE A 1 114 ? -0.508 3.149 -13.501 1.00 89.75 114 ILE A C 1
ATOM 937 O O . ILE A 1 114 ? 0.581 2.583 -13.584 1.00 89.75 114 ILE A O 1
ATOM 941 N N . SER A 1 115 ? -1.020 3.867 -14.506 1.00 94.19 115 SER A N 1
ATOM 942 C CA . SER A 1 115 ? -0.351 4.030 -15.799 1.00 94.19 115 SER A CA 1
ATOM 943 C C . SER A 1 115 ? 0.987 4.751 -15.656 1.00 94.19 115 SER A C 1
ATOM 945 O O . SER A 1 115 ? 1.964 4.357 -16.287 1.00 94.19 115 SER A O 1
ATOM 947 N N . LEU A 1 116 ? 1.065 5.778 -14.805 1.00 93.81 116 LEU A N 1
ATO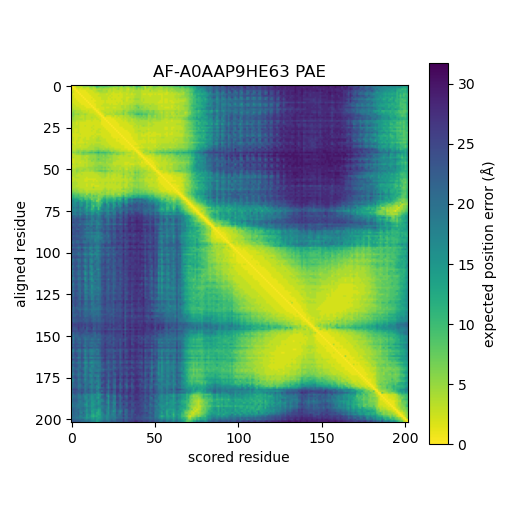M 948 C CA . LEU A 1 116 ? 2.300 6.519 -14.556 1.00 93.81 116 LEU A CA 1
ATOM 949 C C . LEU A 1 116 ? 3.370 5.614 -13.932 1.00 93.81 116 LEU A C 1
ATOM 951 O O . LEU A 1 116 ? 4.499 5.562 -14.421 1.00 93.81 116 LEU A O 1
ATOM 955 N N . ILE A 1 117 ? 3.001 4.841 -12.906 1.00 90.44 117 ILE A N 1
ATOM 956 C CA . ILE A 1 117 ? 3.909 3.871 -12.275 1.00 90.44 117 ILE A CA 1
ATOM 957 C C . ILE A 1 117 ? 4.371 2.835 -13.300 1.00 90.44 117 ILE A C 1
ATOM 959 O O . ILE A 1 117 ? 5.565 2.554 -13.397 1.00 90.44 117 ILE A O 1
ATOM 963 N N . PHE A 1 118 ? 3.440 2.291 -14.085 1.00 92.25 118 PHE A N 1
ATOM 964 C CA . PHE A 1 118 ? 3.753 1.299 -15.105 1.00 92.25 118 PHE A CA 1
ATOM 965 C C . PHE A 1 118 ? 4.706 1.855 -16.169 1.00 92.25 118 PHE A C 1
ATOM 967 O O . PHE A 1 118 ? 5.716 1.221 -16.468 1.00 92.25 118 PHE A O 1
ATOM 974 N N . SER A 1 119 ? 4.457 3.067 -16.675 1.00 95.44 119 SER A N 1
ATOM 975 C CA . SER A 1 119 ? 5.331 3.710 -17.664 1.00 95.44 119 SER A CA 1
ATOM 976 C C . SER A 1 119 ? 6.753 3.923 -17.149 1.00 95.44 119 SER A C 1
ATOM 978 O O . SER A 1 119 ? 7.704 3.747 -17.905 1.00 95.44 119 SER A O 1
ATOM 980 N N . LEU A 1 120 ? 6.913 4.232 -15.858 1.00 91.75 120 LEU A N 1
ATOM 981 C CA . LEU A 1 120 ? 8.221 4.421 -15.238 1.00 91.75 120 LEU A CA 1
ATOM 982 C C . LEU A 1 120 ? 8.974 3.089 -15.142 1.00 91.75 120 LEU A C 1
ATOM 984 O O . LEU A 1 120 ? 10.162 3.019 -15.438 1.00 91.75 120 LEU A O 1
ATOM 988 N N . VAL A 1 121 ? 8.283 2.009 -14.772 1.00 92.88 121 VAL A N 1
ATOM 989 C CA . VAL A 1 121 ? 8.891 0.672 -14.729 1.00 92.88 121 VAL A CA 1
ATOM 990 C C . VAL A 1 121 ? 9.318 0.227 -16.128 1.00 92.88 121 VAL A C 1
ATOM 992 O O . VAL A 1 121 ? 10.451 -0.220 -16.310 1.00 92.88 121 VAL A O 1
ATOM 995 N N . VAL A 1 122 ? 8.439 0.380 -17.121 1.00 94.56 122 VAL A N 1
ATOM 996 C CA . VAL A 1 122 ? 8.725 -0.015 -18.506 1.00 94.56 122 VAL A CA 1
ATOM 997 C C . VAL A 1 122 ? 9.861 0.815 -19.098 1.00 94.56 122 VAL A C 1
ATOM 999 O O . VAL A 1 122 ? 10.735 0.241 -19.740 1.00 94.56 122 VAL A O 1
ATOM 1002 N N . SER A 1 123 ? 9.908 2.130 -18.861 1.00 94.06 123 SER A N 1
ATOM 1003 C CA . SER A 1 123 ? 10.974 2.984 -19.399 1.00 94.06 123 SER A CA 1
ATOM 1004 C C . SER A 1 123 ? 12.350 2.603 -18.852 1.00 94.06 123 SER A C 1
ATOM 1006 O O . SER A 1 123 ? 13.303 2.495 -19.619 1.00 94.06 123 SER A O 1
ATOM 1008 N N . VAL A 1 124 ? 12.456 2.307 -17.554 1.00 94.06 124 VAL A N 1
ATOM 1009 C CA . VAL A 1 124 ? 13.707 1.849 -16.930 1.00 94.06 124 VAL A CA 1
ATOM 1010 C C . VAL A 1 124 ? 14.185 0.526 -17.536 1.00 94.06 124 VAL A C 1
ATOM 1012 O O . VAL A 1 124 ? 15.369 0.381 -17.848 1.00 94.06 124 VAL A O 1
ATOM 1015 N N . ILE A 1 125 ? 13.272 -0.426 -17.746 1.00 93.69 125 ILE A N 1
ATOM 1016 C CA . ILE A 1 125 ? 13.591 -1.703 -18.401 1.00 93.69 125 ILE A CA 1
ATOM 1017 C C . ILE A 1 125 ? 14.011 -1.465 -19.857 1.00 93.69 125 ILE A C 1
ATOM 1019 O O . ILE A 1 125 ? 14.994 -2.047 -20.311 1.00 93.69 125 ILE A O 1
ATOM 1023 N N . ALA A 1 126 ? 13.311 -0.585 -20.576 1.00 94.38 126 ALA A N 1
ATOM 1024 C CA . ALA A 1 126 ? 13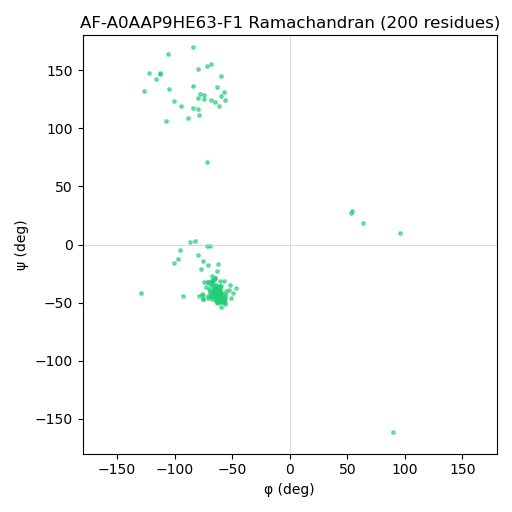.611 -0.257 -21.964 1.00 94.38 126 ALA A CA 1
ATOM 1025 C C . ALA A 1 126 ? 14.997 0.382 -22.122 1.00 94.38 126 ALA A C 1
ATOM 1027 O O . ALA A 1 126 ? 15.724 0.002 -23.035 1.00 94.38 126 ALA A O 1
ATOM 1028 N N . PHE A 1 127 ? 15.406 1.282 -21.220 1.00 93.69 127 PHE A N 1
ATOM 1029 C CA . PHE A 1 127 ? 16.770 1.817 -21.219 1.00 93.69 127 PHE A CA 1
ATOM 1030 C C . PHE A 1 127 ? 17.805 0.712 -21.010 1.00 93.69 127 PHE A C 1
ATOM 1032 O O . PHE A 1 127 ? 18.785 0.645 -21.743 1.00 93.69 127 PHE A O 1
ATOM 1039 N N . PHE A 1 128 ? 17.578 -0.203 -20.068 1.00 93.81 128 PHE A N 1
ATOM 1040 C CA . PHE A 1 128 ? 18.516 -1.298 -19.829 1.00 93.81 128 PHE A CA 1
ATOM 1041 C C . PHE A 1 128 ? 18.644 -2.236 -21.042 1.00 93.81 128 PHE A C 1
ATOM 1043 O O . PHE A 1 128 ? 19.749 -2.495 -21.516 1.00 93.81 128 PHE A O 1
ATOM 1050 N N . VAL A 1 129 ? 17.516 -2.700 -21.587 1.00 95.12 129 VAL A N 1
ATOM 1051 C CA . VAL A 1 129 ? 17.492 -3.598 -22.755 1.00 95.12 129 VAL A CA 1
ATOM 1052 C C . VAL A 1 129 ? 18.023 -2.896 -24.006 1.00 95.12 129 VAL A C 1
ATOM 1054 O O . VAL A 1 129 ? 18.811 -3.476 -24.749 1.00 95.12 129 VAL A O 1
ATOM 1057 N N . GLY A 1 130 ? 17.634 -1.639 -24.225 1.00 94.38 130 GLY A N 1
ATOM 1058 C CA . GLY A 1 130 ? 18.092 -0.828 -25.350 1.00 94.38 130 GLY A CA 1
ATOM 1059 C C . GLY A 1 130 ? 19.597 -0.572 -25.306 1.00 94.38 130 GLY A C 1
ATOM 1060 O O . GLY A 1 130 ? 20.266 -0.707 -26.327 1.00 94.38 130 GLY A O 1
ATOM 1061 N N . GLY A 1 131 ? 20.152 -0.289 -24.125 1.00 93.69 131 GLY A N 1
ATOM 1062 C CA . GLY A 1 131 ? 21.595 -0.134 -23.942 1.00 93.69 131 GLY A CA 1
ATOM 1063 C C . GLY A 1 131 ? 22.372 -1.407 -24.292 1.00 93.69 131 GLY A C 1
ATOM 1064 O O . GLY A 1 131 ? 23.339 -1.345 -25.051 1.00 93.69 131 GLY A O 1
ATOM 1065 N N . ILE A 1 132 ? 21.901 -2.574 -23.835 1.00 94.75 132 ILE A N 1
ATOM 1066 C CA . ILE A 1 132 ? 22.500 -3.874 -24.185 1.00 94.75 132 ILE A CA 1
ATOM 1067 C C . ILE A 1 132 ? 22.417 -4.123 -25.694 1.00 94.75 132 ILE A C 1
ATOM 1069 O O . ILE A 1 132 ? 23.400 -4.539 -26.306 1.00 94.75 132 ILE A O 1
ATOM 1073 N N . ALA A 1 133 ? 21.268 -3.840 -26.312 1.00 95.12 133 ALA A N 1
ATOM 1074 C CA . ALA A 1 133 ? 21.088 -4.008 -27.750 1.00 95.12 133 ALA A CA 1
ATOM 1075 C C . ALA A 1 133 ? 22.067 -3.141 -28.560 1.00 95.12 133 ALA A C 1
ATOM 1077 O O . ALA A 1 133 ? 22.612 -3.612 -29.556 1.00 95.12 133 ALA A O 1
ATOM 1078 N N . LEU A 1 134 ? 22.346 -1.908 -28.118 1.00 94.19 134 LEU A N 1
ATOM 1079 C CA . LEU A 1 134 ? 23.344 -1.042 -28.754 1.00 94.19 134 LEU A CA 1
ATOM 1080 C C . LEU A 1 134 ? 24.762 -1.610 -28.637 1.00 94.19 134 LEU A C 1
ATOM 1082 O O . LEU A 1 134 ? 25.487 -1.623 -29.631 1.00 94.19 134 LEU A O 1
ATOM 1086 N N . ILE A 1 135 ? 25.138 -2.142 -27.470 1.00 94.12 135 ILE A N 1
ATOM 1087 C CA . ILE A 1 135 ? 26.451 -2.777 -27.268 1.00 94.12 135 ILE A CA 1
ATOM 1088 C C . ILE A 1 135 ? 26.618 -3.981 -28.204 1.00 94.12 135 ILE A C 1
ATOM 1090 O O . ILE A 1 135 ? 27.655 -4.125 -28.848 1.00 94.12 135 ILE A O 1
ATOM 1094 N N . LEU A 1 136 ? 25.582 -4.818 -28.327 1.00 93.50 136 LEU A N 1
ATOM 1095 C CA . LEU A 1 136 ? 25.588 -5.972 -29.232 1.00 93.50 136 LEU A CA 1
ATOM 1096 C C . LEU A 1 136 ? 25.601 -5.564 -30.710 1.00 93.50 136 LEU A C 1
ATOM 1098 O O . LEU A 1 136 ? 26.177 -6.270 -31.535 1.00 93.50 136 LEU A O 1
ATOM 1102 N N . LYS A 1 137 ? 24.982 -4.427 -31.052 1.00 91.56 137 LYS A N 1
ATOM 1103 C CA . LYS A 1 137 ? 24.958 -3.896 -32.419 1.00 91.56 137 LYS A CA 1
ATOM 1104 C C . LYS A 1 137 ? 26.297 -3.275 -32.828 1.00 91.56 137 LYS A C 1
ATOM 1106 O O . LYS A 1 137 ? 26.666 -3.347 -33.997 1.00 91.56 137 LYS A O 1
ATOM 1111 N N . ALA A 1 138 ? 27.034 -2.686 -31.891 1.00 91.56 138 ALA A N 1
ATOM 1112 C CA . ALA A 1 138 ? 28.261 -1.954 -32.179 1.00 91.56 138 ALA A CA 1
ATOM 1113 C C . ALA A 1 138 ? 29.314 -2.698 -33.040 1.00 91.56 138 ALA A C 1
ATOM 1115 O O . ALA A 1 138 ? 29.778 -2.099 -34.012 1.00 91.56 138 ALA A O 1
ATOM 1116 N N . PRO A 1 139 ? 29.666 -3.982 -32.797 1.00 88.94 139 PRO A N 1
ATOM 1117 C CA . PRO A 1 139 ? 30.657 -4.686 -33.620 1.00 88.94 139 PRO A CA 1
ATOM 1118 C C . PRO A 1 139 ? 30.236 -4.863 -35.088 1.00 88.94 139 PRO A C 1
ATOM 1120 O O . PRO A 1 139 ? 31.100 -4.989 -35.955 1.00 88.94 139 PRO A O 1
ATOM 1123 N N . PHE A 1 140 ? 28.939 -4.819 -35.410 1.00 90.44 140 PHE A N 1
ATOM 1124 C CA . PHE A 1 140 ? 28.479 -4.917 -36.798 1.00 90.44 140 PHE A CA 1
ATOM 1125 C C . PHE A 1 140 ? 28.872 -3.692 -37.641 1.00 90.44 140 PHE A C 1
ATOM 1127 O O . PHE A 1 140 ? 29.102 -3.837 -38.841 1.00 90.44 140 PHE A O 1
ATOM 1134 N N . TYR A 1 141 ? 29.043 -2.512 -37.030 1.00 88.19 141 TYR A N 1
ATOM 1135 C CA . TYR A 1 141 ? 29.530 -1.315 -37.731 1.00 88.19 141 TYR A CA 1
ATOM 1136 C C . TYR A 1 141 ? 30.988 -1.456 -38.194 1.00 88.19 141 TYR A C 1
ATOM 1138 O O . TYR A 1 141 ? 31.356 -0.945 -39.253 1.00 88.19 141 TYR A O 1
ATOM 1146 N N . LEU A 1 142 ? 31.813 -2.214 -37.461 1.00 86.00 142 LEU A N 1
ATOM 1147 C CA . LEU A 1 142 ? 33.175 -2.542 -37.898 1.00 86.00 142 LEU A CA 1
ATOM 1148 C C . LEU A 1 142 ? 33.177 -3.502 -39.092 1.00 86.00 142 LEU A C 1
ATOM 1150 O O . LEU A 1 142 ? 34.004 -3.357 -39.988 1.00 86.00 142 LEU A O 1
ATOM 1154 N N . ILE A 1 143 ? 32.254 -4.467 -39.109 1.00 87.69 143 ILE A N 1
ATOM 1155 C CA . ILE A 1 143 ? 32.201 -5.521 -40.131 1.00 87.69 143 ILE A CA 1
ATOM 1156 C C . ILE A 1 143 ? 31.657 -4.980 -41.461 1.00 87.69 143 ILE A C 1
ATOM 1158 O O . ILE A 1 143 ? 32.244 -5.248 -42.508 1.00 87.69 143 ILE A O 1
ATOM 1162 N N . TYR A 1 144 ? 30.556 -4.221 -41.433 1.00 86.94 144 TYR A N 1
ATOM 1163 C CA . TYR A 1 144 ? 29.860 -3.793 -42.653 1.00 86.94 144 TYR A CA 1
ATOM 1164 C C . TYR A 1 144 ? 30.311 -2.428 -43.174 1.00 86.94 144 TYR A C 1
ATOM 1166 O O . TYR A 1 144 ? 30.540 -2.275 -44.371 1.00 86.94 144 TYR A O 1
ATOM 1174 N N . GLU A 1 145 ? 30.456 -1.440 -42.291 1.00 83.94 145 GLU A N 1
ATOM 1175 C CA . GLU A 1 145 ? 30.767 -0.059 -42.686 1.00 83.94 145 GLU A CA 1
ATOM 1176 C C . GLU A 1 145 ? 32.266 0.260 -42.593 1.00 83.94 145 GLU A C 1
ATOM 1178 O O . GLU A 1 145 ? 32.711 1.282 -43.111 1.00 83.94 145 GLU A O 1
ATOM 1183 N N . LYS A 1 146 ? 33.057 -0.610 -41.942 1.00 87.38 146 LYS A N 1
ATOM 1184 C CA . LYS A 1 146 ? 34.496 -0.419 -41.669 1.00 87.38 146 LYS A CA 1
ATOM 1185 C C . LYS A 1 146 ? 34.805 0.916 -40.978 1.00 87.38 146 LYS A C 1
ATOM 1187 O O . LYS A 1 146 ? 35.907 1.447 -41.107 1.00 87.38 146 LYS A O 1
ATOM 1192 N N . ASN A 1 147 ? 33.843 1.456 -40.228 1.00 88.44 147 ASN A N 1
ATOM 1193 C CA . ASN A 1 147 ? 33.970 2.747 -39.567 1.00 88.44 147 ASN A CA 1
ATOM 1194 C C . ASN A 1 147 ? 34.126 2.574 -38.051 1.00 88.44 147 ASN A C 1
ATOM 1196 O O . ASN A 1 147 ? 33.181 2.262 -37.324 1.00 88.44 147 ASN A O 1
ATOM 1200 N N . ILE A 1 148 ? 35.351 2.799 -37.574 1.00 90.75 148 ILE A N 1
ATOM 1201 C CA . ILE A 1 148 ? 35.718 2.648 -36.161 1.00 90.75 148 ILE A CA 1
ATOM 1202 C C . ILE A 1 148 ? 35.055 3.727 -35.297 1.00 90.75 148 ILE A C 1
ATOM 1204 O O . ILE A 1 148 ? 34.669 3.441 -34.164 1.00 90.75 148 ILE A O 1
ATOM 1208 N N . ALA A 1 149 ? 34.873 4.941 -35.828 1.00 91.69 149 ALA A N 1
ATOM 1209 C CA . ALA A 1 149 ? 34.275 6.042 -35.081 1.00 91.69 149 ALA A CA 1
ATOM 1210 C C . ALA A 1 149 ? 32.823 5.724 -34.692 1.00 91.69 149 ALA A C 1
ATOM 1212 O O . ALA A 1 149 ? 32.484 5.819 -33.515 1.00 91.69 149 ALA A O 1
ATOM 1213 N N . TYR A 1 150 ? 32.001 5.240 -35.633 1.00 89.25 150 TYR A N 1
ATOM 1214 C CA . TYR A 1 150 ? 30.616 4.837 -35.341 1.00 89.25 150 TYR A CA 1
ATOM 1215 C C . TYR A 1 150 ? 30.527 3.655 -34.371 1.00 89.25 150 TYR A C 1
ATOM 1217 O O . TYR A 1 150 ? 29.621 3.611 -33.537 1.00 89.25 150 TYR A O 1
ATOM 1225 N N . CYS A 1 151 ? 31.470 2.709 -34.436 1.00 90.56 151 CYS A N 1
ATOM 1226 C CA . CYS A 1 151 ? 31.522 1.605 -33.480 1.00 90.56 151 CYS A CA 1
ATOM 1227 C C . CYS A 1 151 ? 31.795 2.099 -32.053 1.00 90.56 151 CYS A C 1
ATOM 1229 O O . CYS A 1 151 ? 31.102 1.690 -31.121 1.00 90.56 151 CYS A O 1
ATOM 1231 N N . LEU A 1 152 ? 32.800 2.963 -31.873 1.00 93.12 152 LEU A N 1
ATOM 1232 C CA . LEU A 1 152 ? 33.163 3.498 -30.558 1.00 93.12 152 LEU A CA 1
ATOM 1233 C C . LEU A 1 152 ? 32.067 4.405 -29.992 1.00 93.12 152 LEU A C 1
ATOM 1235 O O . LEU A 1 152 ? 31.749 4.298 -28.809 1.00 93.12 152 LEU A O 1
ATOM 1239 N N . ASP A 1 153 ? 31.456 5.235 -30.836 1.00 92.69 153 ASP A N 1
ATOM 1240 C CA . ASP A 1 153 ? 30.338 6.100 -30.457 1.00 92.69 153 ASP A CA 1
ATOM 1241 C C . ASP A 1 153 ? 29.129 5.274 -29.983 1.00 92.69 153 ASP A C 1
ATOM 1243 O O . ASP A 1 153 ? 28.628 5.454 -28.871 1.00 92.69 153 ASP A O 1
ATOM 1247 N N . THR A 1 154 ? 28.736 4.259 -30.763 1.00 93.12 154 THR A N 1
ATOM 1248 C CA . THR A 1 154 ? 27.621 3.361 -30.414 1.00 93.12 154 THR A CA 1
ATOM 1249 C C . THR A 1 154 ? 27.899 2.563 -29.136 1.00 93.12 154 THR A C 1
ATOM 1251 O O . THR A 1 154 ? 26.997 2.397 -28.311 1.00 93.12 154 THR A O 1
ATOM 1254 N N . LEU A 1 155 ? 29.138 2.091 -28.929 1.00 93.94 155 LEU A N 1
ATOM 1255 C CA . LEU A 1 155 ? 29.541 1.444 -27.673 1.00 93.94 155 LEU A CA 1
ATOM 1256 C C . LEU A 1 155 ? 29.430 2.405 -26.488 1.00 93.94 155 LEU A C 1
ATOM 1258 O O . LEU A 1 155 ? 28.866 2.033 -25.459 1.00 93.94 155 LEU A O 1
ATOM 1262 N N . GLY A 1 156 ? 29.938 3.632 -26.634 1.00 93.75 156 GLY A N 1
ATOM 1263 C CA . GLY A 1 156 ? 29.875 4.664 -25.601 1.00 93.75 156 GLY A CA 1
ATOM 1264 C C . GLY A 1 156 ? 28.438 4.947 -25.168 1.00 93.75 156 GLY A C 1
ATOM 1265 O O . GLY A 1 156 ? 28.116 4.846 -23.980 1.00 93.75 156 GLY A O 1
ATOM 1266 N N . PHE A 1 157 ? 27.543 5.199 -26.128 1.00 93.19 157 PHE A N 1
ATOM 1267 C CA . PHE A 1 157 ? 26.117 5.386 -25.848 1.00 93.19 157 PHE A CA 1
ATOM 1268 C C . PHE A 1 157 ? 25.472 4.146 -25.225 1.00 93.19 157 PHE A C 1
ATOM 1270 O O . PHE A 1 157 ? 24.703 4.272 -24.269 1.00 93.19 157 PHE A O 1
ATOM 1277 N N . GLY A 1 158 ? 25.816 2.949 -25.704 1.00 94.25 158 GLY A N 1
ATOM 1278 C CA . GLY A 1 158 ? 25.331 1.688 -25.149 1.00 94.25 158 GLY A CA 1
ATOM 1279 C C . GLY A 1 158 ? 25.673 1.522 -23.666 1.00 94.25 158 GLY A C 1
ATOM 1280 O O . GLY A 1 158 ? 24.790 1.204 -22.862 1.00 94.25 158 GLY A O 1
ATOM 1281 N N . PHE A 1 159 ? 26.917 1.806 -23.266 1.00 94.94 159 PHE A N 1
ATOM 1282 C CA . PHE A 1 159 ? 27.335 1.749 -21.861 1.00 94.94 159 PHE A CA 1
ATOM 1283 C C . PHE A 1 159 ? 26.651 2.810 -20.996 1.00 94.94 159 PHE A C 1
ATOM 1285 O O . PHE A 1 159 ? 26.177 2.481 -19.906 1.00 94.94 159 PHE A O 1
ATOM 1292 N N . ILE A 1 160 ? 26.547 4.055 -21.475 1.00 96.06 160 ILE A N 1
ATOM 1293 C CA . ILE A 1 160 ? 25.878 5.142 -20.739 1.00 96.06 160 ILE A CA 1
ATOM 1294 C C . ILE A 1 160 ? 24.409 4.785 -20.483 1.00 96.06 160 ILE A C 1
ATOM 1296 O O . ILE A 1 160 ? 23.941 4.840 -19.344 1.00 96.06 160 ILE A O 1
ATOM 1300 N N . ILE A 1 161 ? 23.688 4.363 -21.524 1.00 94.44 161 ILE A N 1
ATOM 1301 C CA . ILE A 1 161 ? 22.262 4.033 -21.441 1.00 94.44 161 ILE A CA 1
ATOM 1302 C C . ILE A 1 161 ? 22.031 2.806 -20.545 1.00 94.44 161 ILE A C 1
ATOM 1304 O O . ILE A 1 161 ? 21.139 2.822 -19.692 1.00 94.44 161 ILE A O 1
ATOM 1308 N N . THR A 1 162 ? 22.873 1.775 -20.663 1.00 94.62 162 THR A N 1
ATOM 1309 C CA . THR A 1 162 ? 22.815 0.595 -19.781 1.00 94.62 162 THR A CA 1
ATOM 1310 C C . THR A 1 162 ? 23.069 0.981 -18.322 1.00 94.62 162 THR A C 1
ATOM 1312 O O . THR A 1 162 ? 22.359 0.517 -17.427 1.00 94.62 162 THR A O 1
ATOM 1315 N N . GLY A 1 163 ? 24.038 1.868 -18.070 1.00 93.38 163 GLY A N 1
ATOM 1316 C CA . GLY A 1 163 ? 24.342 2.391 -16.738 1.00 93.38 163 GLY A CA 1
ATOM 1317 C C . GLY A 1 163 ? 23.158 3.132 -16.113 1.00 93.38 163 GLY A C 1
ATOM 1318 O O . GLY A 1 163 ? 22.803 2.868 -14.963 1.00 93.38 163 GLY A O 1
ATOM 1319 N N . ILE A 1 164 ? 22.484 3.992 -16.883 1.00 94.12 164 ILE A N 1
ATOM 1320 C CA . ILE A 1 164 ? 21.257 4.679 -16.447 1.00 94.12 164 ILE A CA 1
ATOM 1321 C C . ILE A 1 164 ? 20.152 3.661 -16.128 1.00 94.12 164 ILE A C 1
ATOM 1323 O O . ILE A 1 164 ? 19.507 3.762 -15.081 1.00 94.12 164 ILE A O 1
ATOM 1327 N N . GLY A 1 165 ? 19.972 2.646 -16.979 1.00 93.12 165 GLY A N 1
ATOM 1328 C CA . GLY A 1 165 ? 19.025 1.553 -16.749 1.00 93.12 165 GLY A CA 1
ATOM 1329 C C . GLY A 1 165 ? 19.286 0.810 -15.434 1.00 93.12 165 GLY A C 1
ATOM 1330 O O . GLY A 1 165 ? 18.369 0.632 -14.633 1.00 93.12 165 GLY A O 1
ATOM 1331 N N . LEU A 1 166 ? 20.543 0.446 -15.152 1.00 94.00 166 LEU A N 1
ATOM 1332 C CA . LEU A 1 166 ? 20.939 -0.226 -13.906 1.00 94.00 166 LEU A CA 1
ATOM 1333 C C . LEU A 1 166 ? 20.660 0.623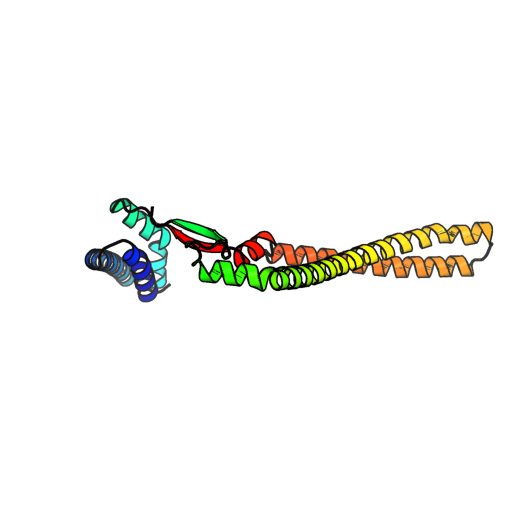 -12.662 1.00 94.00 166 LEU A C 1
ATOM 1335 O O . LEU A 1 166 ? 20.124 0.116 -11.673 1.00 94.00 166 LEU A O 1
ATOM 1339 N N . ILE A 1 167 ? 20.986 1.917 -12.715 1.00 94.31 167 ILE A N 1
ATOM 1340 C CA . ILE A 1 167 ? 20.692 2.857 -11.627 1.00 94.31 167 ILE A CA 1
ATOM 1341 C C . ILE A 1 167 ? 19.176 2.934 -11.402 1.00 94.31 167 ILE A C 1
ATOM 1343 O O . ILE A 1 167 ? 18.714 2.839 -10.261 1.00 94.31 167 ILE A O 1
ATOM 1347 N N . GLY A 1 168 ? 18.391 3.034 -12.479 1.00 92.06 168 GLY A N 1
ATOM 1348 C CA . GLY A 1 168 ? 16.930 3.012 -12.420 1.00 92.06 168 GLY A CA 1
ATOM 1349 C C . GLY A 1 168 ? 16.387 1.741 -11.757 1.00 92.06 168 GLY A C 1
ATOM 1350 O O . GLY A 1 168 ? 15.574 1.825 -10.834 1.00 92.06 168 GLY A O 1
ATOM 1351 N N . ILE A 1 169 ? 16.883 0.565 -12.158 1.00 93.12 169 ILE A N 1
ATOM 1352 C CA . ILE A 1 169 ? 16.488 -0.733 -11.582 1.00 93.12 169 ILE A CA 1
ATOM 1353 C C . ILE A 1 169 ? 16.816 -0.781 -10.086 1.00 93.12 169 ILE A C 1
ATOM 1355 O O . ILE A 1 169 ? 15.982 -1.198 -9.277 1.00 93.12 169 ILE A O 1
ATOM 1359 N N . TYR A 1 170 ? 18.002 -0.317 -9.687 1.00 93.38 170 TYR A N 1
ATOM 1360 C CA . TYR A 1 170 ? 18.397 -0.271 -8.281 1.00 93.38 170 TYR A CA 1
ATOM 1361 C C . TYR A 1 170 ? 17.435 0.580 -7.437 1.00 93.38 170 TYR A C 1
ATOM 1363 O O . TYR A 1 170 ? 16.978 0.134 -6.377 1.00 93.38 170 TYR A O 1
ATOM 1371 N N . TYR A 1 171 ? 17.069 1.776 -7.910 1.00 92.75 171 TYR A N 1
ATOM 1372 C CA . TYR A 1 171 ? 16.110 2.635 -7.212 1.00 92.75 171 TYR A CA 1
ATOM 1373 C C . TYR A 1 171 ? 14.705 2.027 -7.148 1.00 92.75 171 TYR A C 1
ATOM 1375 O O . TYR A 1 171 ? 14.067 2.101 -6.092 1.00 92.75 171 TYR A O 1
ATOM 1383 N N . LEU A 1 172 ? 14.245 1.365 -8.216 1.00 90.56 172 LEU A N 1
ATOM 1384 C CA . LEU A 1 172 ? 12.976 0.631 -8.217 1.00 90.56 172 LEU A CA 1
ATOM 1385 C C . LEU A 1 172 ? 12.965 -0.463 -7.141 1.00 90.56 172 LEU A C 1
ATOM 1387 O O . LEU A 1 172 ? 12.061 -0.503 -6.303 1.00 90.56 172 LEU A O 1
ATOM 1391 N N . LEU A 1 173 ? 14.003 -1.302 -7.084 1.00 90.12 173 LEU A N 1
ATOM 1392 C CA . LEU A 1 173 ? 14.121 -2.363 -6.078 1.00 90.12 173 LEU A CA 1
ATOM 1393 C C . LEU A 1 173 ? 14.212 -1.806 -4.652 1.00 90.12 173 LEU A C 1
ATOM 1395 O O . LEU A 1 173 ? 13.596 -2.347 -3.728 1.00 90.12 173 LEU A O 1
ATOM 1399 N N . LYS A 1 174 ? 14.952 -0.710 -4.453 1.00 90.81 174 LYS A N 1
ATOM 1400 C CA . LYS A 1 174 ? 15.054 -0.027 -3.156 1.00 90.81 174 LYS A CA 1
ATOM 1401 C C . LYS A 1 174 ? 13.698 0.518 -2.704 1.00 90.81 174 LYS A C 1
ATOM 1403 O O . LYS A 1 174 ? 13.343 0.358 -1.534 1.00 90.81 174 LYS A O 1
ATOM 1408 N N . SER A 1 175 ? 12.929 1.107 -3.619 1.00 84.94 175 SER A N 1
ATOM 1409 C CA . SER A 1 175 ? 11.567 1.581 -3.356 1.00 84.94 175 SER A CA 1
ATOM 1410 C C . SER A 1 175 ? 10.645 0.427 -2.948 1.00 84.94 175 SER A C 1
ATOM 1412 O O . SER A 1 175 ? 10.017 0.486 -1.889 1.00 84.94 175 SER A O 1
ATOM 1414 N N . LEU A 1 176 ? 10.660 -0.685 -3.693 1.00 85.31 176 LEU A N 1
ATOM 1415 C CA . LEU A 1 176 ? 9.875 -1.884 -3.371 1.00 85.31 176 LEU A CA 1
ATOM 1416 C C . LEU A 1 176 ? 10.228 -2.463 -1.992 1.00 85.31 176 LEU A C 1
ATOM 1418 O O . LEU A 1 176 ? 9.337 -2.786 -1.201 1.00 85.31 176 LEU A O 1
ATOM 1422 N N . LYS A 1 177 ? 11.523 -2.546 -1.656 1.00 85.25 177 LYS A N 1
ATOM 1423 C CA . LYS A 1 177 ? 11.976 -2.991 -0.327 1.00 85.25 177 LYS A CA 1
ATOM 1424 C C . LYS A 1 177 ? 11.505 -2.049 0.783 1.00 85.25 177 LYS A C 1
ATOM 1426 O O . LYS A 1 177 ? 11.081 -2.532 1.832 1.00 85.25 177 LYS A O 1
ATOM 1431 N N . LYS A 1 178 ? 11.540 -0.729 0.564 1.00 84.62 178 LYS A N 1
ATOM 1432 C CA . LYS A 1 178 ? 11.058 0.271 1.534 1.00 84.62 178 LYS A CA 1
ATOM 1433 C C . LYS A 1 178 ? 9.555 0.132 1.782 1.00 84.62 178 LYS A C 1
ATOM 1435 O O . LYS A 1 178 ? 9.137 0.113 2.937 1.00 84.62 178 LYS A O 1
ATOM 1440 N N . VAL A 1 179 ? 8.763 -0.048 0.725 1.00 80.50 179 VAL A N 1
ATOM 1441 C CA . VAL A 1 179 ? 7.314 -0.297 0.827 1.00 80.50 179 VAL A CA 1
ATOM 1442 C C . VAL A 1 179 ? 7.034 -1.580 1.619 1.00 80.50 179 VAL A C 1
ATOM 1444 O O . VAL A 1 179 ? 6.218 -1.571 2.542 1.00 80.50 179 VAL A O 1
ATOM 1447 N N . ARG A 1 180 ? 7.766 -2.667 1.333 1.00 77.56 180 ARG A N 1
ATOM 1448 C CA . ARG A 1 180 ? 7.631 -3.941 2.057 1.00 77.56 180 ARG A CA 1
ATOM 1449 C C . ARG A 1 180 ? 8.030 -3.823 3.534 1.00 77.56 180 ARG A C 1
ATOM 1451 O O . ARG A 1 180 ? 7.293 -4.310 4.388 1.00 77.56 180 ARG A O 1
ATOM 1458 N N . LYS A 1 181 ? 9.155 -3.164 3.846 1.00 76.75 181 LYS A N 1
ATOM 1459 C CA . LYS A 1 181 ? 9.655 -2.978 5.223 1.00 76.75 181 LYS A CA 1
ATOM 1460 C C . LYS A 1 181 ? 8.725 -2.106 6.064 1.00 76.75 181 LYS A C 1
ATOM 1462 O O . LYS A 1 181 ? 8.478 -2.431 7.218 1.00 76.75 181 LYS A O 1
ATOM 1467 N N . ASN A 1 182 ? 8.157 -1.052 5.481 1.00 72.94 182 ASN A N 1
ATOM 1468 C CA . ASN A 1 182 ? 7.194 -0.190 6.168 1.00 72.94 182 ASN A CA 1
ATOM 1469 C C . ASN A 1 182 ? 5.849 -0.888 6.444 1.00 72.94 182 ASN A C 1
ATOM 1471 O O . ASN A 1 182 ? 4.945 -0.273 7.004 1.00 72.94 182 ASN A O 1
ATOM 1475 N N . GLY A 1 183 ? 5.676 -2.153 6.037 1.00 63.97 183 GLY A N 1
ATOM 1476 C CA . GLY A 1 183 ? 4.437 -2.894 6.251 1.00 63.97 183 GLY A CA 1
ATOM 1477 C C . GLY A 1 183 ? 3.246 -2.285 5.510 1.00 63.97 183 GLY A C 1
ATOM 1478 O O . GLY A 1 183 ? 2.101 -2.586 5.862 1.00 63.97 183 GLY A O 1
ATOM 1479 N N . TRP A 1 184 ? 3.505 -1.448 4.497 1.00 61.31 184 TRP A N 1
ATOM 1480 C CA . TRP A 1 184 ? 2.510 -0.848 3.611 1.00 61.31 184 TRP A CA 1
ATOM 1481 C C . TRP A 1 184 ? 1.959 -1.928 2.682 1.00 61.31 184 TRP A C 1
ATOM 1483 O O . TRP A 1 184 ? 2.245 -1.998 1.492 1.00 61.31 184 TRP A O 1
ATOM 1493 N N . SER A 1 185 ? 1.176 -2.833 3.260 1.00 65.56 185 SER A N 1
ATOM 1494 C CA . SER A 1 185 ? 0.351 -3.739 2.487 1.00 65.56 185 SER A CA 1
ATOM 1495 C C . SER A 1 185 ? -0.885 -2.967 2.059 1.00 65.56 185 SER A C 1
ATOM 1497 O O . SER A 1 185 ? -1.609 -2.441 2.911 1.00 65.56 185 SER A O 1
ATOM 1499 N N . PHE A 1 186 ? -1.158 -2.954 0.755 1.00 62.94 186 PHE A N 1
ATOM 1500 C CA . PHE A 1 186 ? -2.410 -2.437 0.206 1.00 62.94 186 PHE A CA 1
ATOM 1501 C C . PHE A 1 186 ? -3.614 -2.973 0.992 1.00 62.94 186 PHE A C 1
ATOM 1503 O O . PHE A 1 186 ? -4.514 -2.216 1.326 1.00 62.94 186 PHE A O 1
ATOM 1510 N N . LYS A 1 187 ? -3.564 -4.240 1.436 1.00 65.75 187 LYS A N 1
ATOM 1511 C CA . LYS A 1 187 ? -4.580 -4.859 2.297 1.00 65.75 187 LYS A CA 1
ATOM 1512 C C . LYS A 1 187 ? -4.772 -4.125 3.628 1.00 65.75 187 LYS A C 1
ATOM 1514 O O . LYS A 1 187 ? -5.909 -3.893 4.016 1.00 65.75 187 LYS A O 1
ATOM 1519 N N . LYS A 1 188 ? -3.698 -3.749 4.331 1.00 71.31 188 LYS A N 1
ATOM 1520 C CA . LYS A 1 188 ? -3.795 -3.032 5.618 1.00 71.31 188 LYS A CA 1
ATOM 1521 C C . LYS A 1 188 ? -4.366 -1.630 5.428 1.00 71.31 188 LYS A C 1
ATOM 1523 O O . LYS A 1 188 ? -5.238 -1.221 6.187 1.00 71.31 188 LYS A O 1
ATOM 1528 N N . MET A 1 189 ? -3.910 -0.922 4.397 1.00 68.56 189 MET A N 1
ATOM 1529 C CA . MET A 1 189 ? -4.390 0.427 4.093 1.00 68.56 189 MET A CA 1
ATOM 1530 C C . MET A 1 189 ? -5.856 0.402 3.649 1.00 68.56 189 MET A C 1
ATOM 1532 O O . MET A 1 189 ? -6.672 1.158 4.162 1.00 68.56 189 MET A O 1
ATOM 1536 N N . PHE A 1 190 ? -6.210 -0.546 2.785 1.00 71.75 190 PHE A N 1
ATOM 1537 C CA . PHE A 1 190 ? -7.574 -0.778 2.338 1.00 71.75 190 PHE A CA 1
ATOM 1538 C C . PHE A 1 190 ? -8.495 -1.157 3.505 1.00 71.75 190 PHE A C 1
ATOM 1540 O O . PHE A 1 190 ? -9.550 -0.561 3.670 1.00 71.75 190 PHE A O 1
ATOM 1547 N N . VAL A 1 191 ? -8.088 -2.078 4.384 1.00 73.50 191 VAL A N 1
ATOM 1548 C CA . VAL A 1 191 ? -8.869 -2.419 5.585 1.00 73.50 191 VAL A CA 1
ATOM 1549 C C . VAL A 1 191 ? -9.053 -1.199 6.487 1.00 73.50 191 VAL A C 1
ATOM 1551 O O . VAL A 1 191 ? -10.168 -0.960 6.931 1.00 73.50 191 VAL A O 1
ATOM 1554 N N . LYS A 1 192 ? -8.012 -0.390 6.703 1.00 74.56 192 LYS A N 1
ATOM 1555 C CA . LYS A 1 192 ? -8.094 0.823 7.531 1.00 74.56 192 LYS A CA 1
ATOM 1556 C C . LYS A 1 192 ? -9.009 1.901 6.934 1.00 74.56 192 LYS A C 1
ATOM 1558 O O . LYS A 1 192 ? -9.670 2.619 7.676 1.00 74.56 192 LYS A O 1
ATOM 1563 N N . VAL A 1 193 ? -9.044 2.031 5.607 1.00 76.38 193 VAL A N 1
ATOM 1564 C CA . VAL A 1 193 ? -9.891 3.016 4.912 1.00 76.38 193 VAL A CA 1
ATOM 1565 C C . VAL A 1 193 ? -11.344 2.539 4.830 1.00 76.38 193 VAL A C 1
ATOM 1567 O O . VAL A 1 193 ? -12.265 3.312 5.100 1.00 76.38 193 VAL A O 1
ATOM 1570 N N . PHE A 1 194 ? -11.556 1.267 4.481 1.00 75.50 194 PHE A N 1
ATOM 1571 C CA . PHE A 1 194 ? -12.870 0.736 4.114 1.00 75.50 194 PHE A CA 1
ATOM 1572 C C . PHE A 1 194 ? -13.582 -0.047 5.217 1.00 75.50 194 PHE A C 1
ATOM 1574 O O . PHE A 1 194 ? -14.789 -0.263 5.102 1.00 75.50 194 PHE A O 1
ATOM 1581 N N . LYS A 1 195 ? -12.896 -0.480 6.279 1.00 75.38 195 LYS A N 1
ATOM 1582 C CA . LYS A 1 195 ? -13.511 -1.203 7.399 1.00 75.38 195 LYS A CA 1
ATOM 1583 C C . LYS A 1 195 ? -13.400 -0.398 8.691 1.00 75.38 195 LYS A C 1
ATOM 1585 O O . LYS A 1 195 ? -12.398 0.262 8.939 1.00 75.38 195 LYS A O 1
ATOM 1590 N N . LYS A 1 196 ? -14.450 -0.461 9.509 1.00 78.12 196 LYS A N 1
ATOM 1591 C CA . LYS A 1 196 ? -14.473 0.067 10.876 1.00 78.12 196 LYS A CA 1
ATOM 1592 C C . LYS A 1 196 ? -14.577 -1.085 11.869 1.00 78.12 196 LYS A C 1
ATOM 1594 O O . LYS A 1 196 ? -15.211 -2.101 11.572 1.00 78.12 196 LYS A O 1
ATOM 1599 N N . GLU A 1 197 ? -13.964 -0.920 13.031 1.00 74.88 197 GLU A N 1
ATOM 1600 C CA . GLU A 1 197 ? -14.157 -1.836 14.153 1.00 74.88 197 GLU A CA 1
ATOM 1601 C C . GLU A 1 197 ? -15.534 -1.584 14.767 1.00 74.88 197 GLU A C 1
ATOM 1603 O O . GLU A 1 197 ? -15.905 -0.443 15.047 1.00 74.88 197 GLU A O 1
ATOM 1608 N N . VAL A 1 198 ? -16.315 -2.650 14.925 1.00 69.44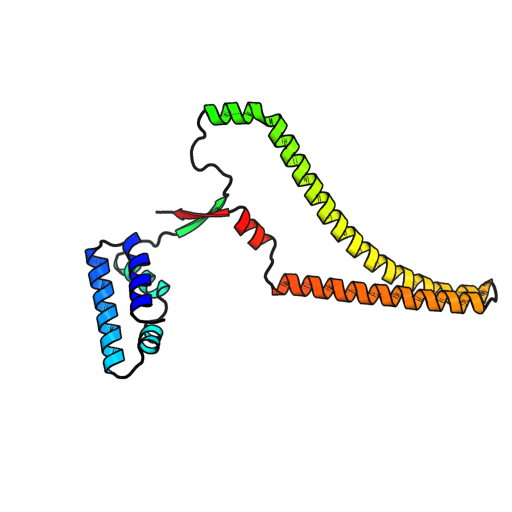 198 VAL A N 1
ATOM 1609 C CA . VAL A 1 198 ? -17.598 -2.629 15.628 1.00 69.44 198 VAL A CA 1
ATOM 1610 C C . VAL A 1 198 ? -17.551 -3.713 16.694 1.00 69.44 198 VAL A C 1
ATOM 1612 O O . VAL A 1 198 ? -17.143 -4.842 16.415 1.00 69.44 198 VAL A O 1
ATOM 1615 N N . TYR A 1 199 ? -17.950 -3.359 17.911 1.00 63.47 199 TYR A N 1
ATOM 1616 C CA . TYR A 1 199 ? -18.116 -4.313 18.999 1.00 63.47 199 TYR A CA 1
ATOM 1617 C C . TYR A 1 199 ? -19.388 -5.117 18.757 1.00 63.47 199 TYR A C 1
ATOM 1619 O O . TYR A 1 199 ? -20.455 -4.532 18.562 1.00 63.47 199 TYR A O 1
ATOM 1627 N N . ILE A 1 200 ? -19.265 -6.439 18.744 1.00 62.69 200 ILE A N 1
ATOM 1628 C CA . ILE A 1 200 ? -20.412 -7.339 18.732 1.00 62.69 200 ILE A CA 1
ATOM 1629 C C . ILE A 1 200 ? -20.593 -7.841 20.157 1.00 62.69 200 ILE A C 1
ATOM 1631 O O . ILE A 1 200 ? -19.656 -8.372 20.755 1.00 62.69 200 ILE A O 1
ATOM 1635 N N . ASN A 1 201 ? -21.789 -7.624 20.690 1.00 55.91 201 ASN A N 1
ATOM 1636 C CA . ASN A 1 201 ? -22.255 -8.323 21.875 1.00 55.91 201 ASN A CA 1
ATOM 1637 C C . ASN A 1 201 ? -22.916 -9.595 21.331 1.00 55.91 201 ASN A C 1
ATOM 1639 O O . ASN A 1 201 ? -23.916 -9.476 20.620 1.00 55.91 201 ASN A O 1
ATOM 1643 N N . GLU A 1 202 ? -22.290 -10.757 21.533 1.00 49.84 202 GLU A N 1
ATOM 1644 C CA . GLU A 1 202 ? -22.991 -12.042 21.378 1.00 49.84 202 GLU A CA 1
ATOM 1645 C C . GLU A 1 202 ? -23.966 -12.245 22.536 1.00 49.84 202 GLU A C 1
ATOM 1647 O O . GLU A 1 202 ? -23.609 -11.840 23.667 1.00 49.84 202 GLU A O 1
#

Secondary structure (DSSP, 8-state):
--HHHHHHHHHHHHTTTS-HHHHHHHHHHHHHHHHHHHHTT--HHHHHHHT--HHHHHHHHHHHTTPPPPEEEEEETTS-SSPPPHHHHHHHHHTHHHHHHHHHHHHHHHHHHHHHHHHHHHHHHHHHHHHHHHHHHHHHHHHHT--HHHHHHHHHHHHHHHHHHHHHHHHHHHHHHHHHHTT--HHHHHHHHHEEEEEE--

pLDDT: mean 84.67, std 9.36, range [49.84, 96.06]